Protein AF-Q1HVY4-F1 (afdb_monomer)

InterPro domains:
  IPR001757 P-type ATPase [TIGR01494] (2-197)
  IPR018303 P-type ATPase, phosphorylation site [PS00154] (2-8)
  IPR023214 HAD superfamily [G3DSA:3.40.50.1000] (1-197)
  IPR023299 P-type ATPase, cytoplasmic domain N [G3DSA:3.40.1110.10] (11-131)
  IPR023299 P-type ATPase, cytoplasmic domain N [SSF81660] (11-133)
  IPR036412 HAD-like superfamily [SSF56784] (1-197)
  IPR051014 Cation Transport ATPase Type IB [PTHR48085] (1-197)

Mean predicted aligned error: 5.37 Å

Foldseek 3Di:
DECQVFQFVVAKAFDDKFFPPPDDPLRLLQLLLQLLPPPPHNVSVNSVVVNVVVVHDNWHWAPWDADVPFFIWTATVNWIKTKTFPVNADPPQADPVRVVVCVVLLLQQWGKIFIDTRNHTGMIITIHTGGDPCSLVVQVVCVVVVHADEYEYLGDPSNQVVVCVVSVHHYDYNDDPVRVVVVQVVVCVVPNDDDDD

Secondary structure (DSSP, 8-state):
-BIIIIIB-S--EEEEEEE-TT--HHHHHHHHHHHHTT---HHHHHHHHHHHHT-------EEEEEETTTEEEEEETTEEEEEE-GGGS-TTSS-HHHHHHHHHHHHTT-EEEEEEETTEEEEEEEEEPPBPTTHHHHHHHHHHTT---EEE-SS-HHHHHHHHHHHT-EEE-S--HHHHHHHHHHHHTTS------

Organism: NCBI:txid353822

Radius of gyration: 18.71 Å; Cα contacts (8 Å, |Δi|>4): 357; chains: 1; bounding box: 50×32×52 Å

pLDDT: mean 92.23, std 4.9, range [73.06, 98.19]

Structure (mmCIF, N/CA/C/O backbone):
data_AF-Q1HVY4-F1
#
_entry.id   AF-Q1HVY4-F1
#
loop_
_atom_site.group_PDB
_atom_site.id
_atom_site.type_symbol
_atom_site.label_atom_id
_atom_site.label_alt_id
_atom_site.label_comp_id
_atom_site.label_asym_id
_atom_site.label_entity_id
_atom_site.label_seq_id
_atom_site.pdbx_PDB_ins_code
_atom_site.Cartn_x
_atom_site.Cartn_y
_atom_site.Cartn_z
_atom_site.occupancy
_atom_site.B_iso_or_equiv
_atom_site.auth_seq_id
_atom_site.auth_comp_id
_atom_site.auth_asym_id
_atom_site.auth_atom_id
_atom_site.pdbx_PDB_model_num
ATOM 1 N N . LEU A 1 1 ? 12.438 1.256 -14.514 1.00 91.94 1 LEU A N 1
ATOM 2 C CA . LEU A 1 1 ? 11.013 1.638 -14.392 1.00 91.94 1 LEU A CA 1
ATOM 3 C C . LEU A 1 1 ? 10.647 1.600 -12.920 1.00 91.94 1 LEU A C 1
ATOM 5 O O . LEU A 1 1 ? 10.963 0.598 -12.284 1.00 91.94 1 LEU A O 1
ATOM 9 N N . ASP A 1 2 ? 10.038 2.651 -12.374 1.00 90.44 2 ASP A N 1
ATOM 10 C CA . ASP A 1 2 ? 9.324 2.532 -11.101 1.00 90.44 2 ASP A CA 1
ATOM 11 C C . ASP A 1 2 ? 8.059 1.682 -11.295 1.00 90.44 2 ASP A C 1
ATOM 13 O O . ASP A 1 2 ? 7.589 1.483 -12.419 1.00 90.44 2 ASP A O 1
ATOM 17 N N . LYS A 1 3 ? 7.524 1.130 -10.209 1.00 87.62 3 LYS A N 1
ATOM 18 C CA . LYS A 1 3 ? 6.299 0.330 -10.254 1.00 87.62 3 LYS A CA 1
ATOM 19 C C . LYS A 1 3 ? 5.063 1.211 -10.098 1.00 87.62 3 LYS A C 1
ATOM 21 O O . LYS A 1 3 ? 4.212 1.240 -10.989 1.00 87.62 3 LYS A O 1
ATOM 26 N N . THR A 1 4 ? 4.949 1.882 -8.954 1.00 81.50 4 THR A N 1
ATOM 27 C CA . THR A 1 4 ? 3.752 2.639 -8.564 1.00 81.50 4 THR A CA 1
ATOM 28 C C . THR A 1 4 ? 3.547 3.824 -9.507 1.00 81.50 4 THR A C 1
ATOM 30 O O . THR A 1 4 ? 4.483 4.580 -9.739 1.00 81.50 4 THR A O 1
ATOM 33 N N . GLY A 1 5 ? 2.363 3.951 -10.109 1.00 82.94 5 GLY A N 1
ATOM 34 C CA . GLY A 1 5 ? 2.016 5.014 -11.066 1.00 82.94 5 GLY A CA 1
ATOM 35 C C . GLY A 1 5 ? 2.644 4.907 -12.466 1.00 82.94 5 GLY A C 1
ATOM 36 O O . GLY A 1 5 ? 2.091 5.461 -13.418 1.00 82.94 5 GLY A O 1
ATOM 37 N N . THR A 1 6 ? 3.753 4.172 -12.622 1.00 89.38 6 THR A N 1
ATOM 38 C CA . THR A 1 6 ? 4.411 3.935 -13.921 1.00 89.38 6 THR A CA 1
ATOM 39 C C . THR A 1 6 ? 3.925 2.640 -14.578 1.00 89.38 6 THR A C 1
ATOM 41 O O . THR A 1 6 ? 3.310 2.679 -15.639 1.00 89.38 6 THR A O 1
ATOM 44 N N . LEU A 1 7 ? 4.170 1.483 -13.951 1.00 89.06 7 LEU A N 1
ATOM 45 C CA . LEU A 1 7 ? 3.673 0.178 -14.426 1.00 89.06 7 LEU A CA 1
ATOM 46 C C . LEU A 1 7 ? 2.238 -0.103 -13.966 1.00 89.06 7 LEU A C 1
ATOM 48 O O . LEU A 1 7 ? 1.561 -0.991 -14.482 1.00 89.06 7 LEU A O 1
ATOM 52 N N . THR A 1 8 ? 1.792 0.651 -12.973 1.00 88.44 8 THR A N 1
ATOM 53 C CA . THR A 1 8 ? 0.471 0.563 -12.359 1.00 88.44 8 THR A CA 1
ATOM 54 C C . THR A 1 8 ? -0.324 1.834 -12.631 1.00 88.44 8 THR A C 1
ATOM 56 O O . THR A 1 8 ? 0.220 2.836 -13.109 1.00 88.44 8 THR A O 1
ATOM 59 N N . GLU A 1 9 ? -1.625 1.793 -12.375 1.00 88.31 9 GLU A N 1
ATOM 60 C CA . GLU A 1 9 ? -2.513 2.936 -12.585 1.00 88.31 9 GLU A CA 1
ATOM 61 C C . GLU A 1 9 ? -2.260 4.075 -11.587 1.00 88.31 9 GLU A C 1
ATOM 63 O O . GLU A 1 9 ? -2.676 5.208 -11.839 1.00 88.31 9 GLU A O 1
ATOM 68 N N . GLY A 1 10 ? -1.562 3.806 -10.475 1.00 86.00 10 GLY A N 1
ATOM 69 C CA . GLY A 1 10 ? -1.383 4.772 -9.391 1.00 86.00 10 GLY A CA 1
ATOM 70 C C . GLY A 1 10 ? -2.674 4.993 -8.602 1.00 86.00 10 GLY A C 1
ATOM 71 O O . GLY A 1 10 ? -2.818 6.016 -7.931 1.00 86.00 10 GLY A O 1
ATOM 72 N N . LYS A 1 11 ? -3.624 4.059 -8.714 1.00 88.69 11 LYS A N 1
ATOM 73 C CA . LYS A 1 11 ? -4.971 4.123 -8.144 1.00 88.69 11 LYS A CA 1
ATOM 74 C C . LYS A 1 11 ? -5.208 2.847 -7.342 1.00 88.69 11 LYS A C 1
ATOM 76 O O . LYS A 1 11 ? -5.894 1.945 -7.815 1.00 88.69 11 LYS A O 1
ATOM 81 N N . PRO A 1 12 ? -4.603 2.737 -6.149 1.00 92.00 12 PRO A N 1
ATOM 82 C CA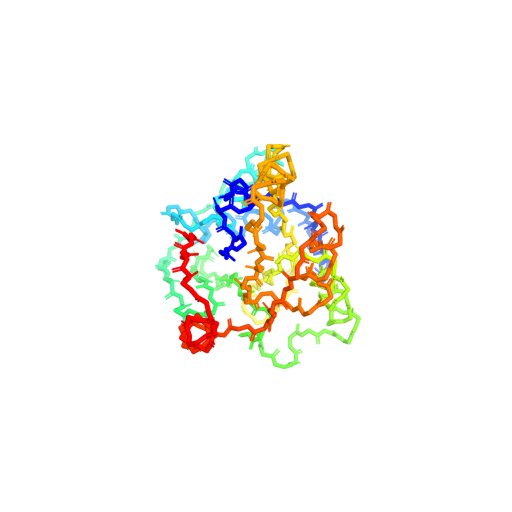 . PRO A 1 12 ? -4.828 1.583 -5.303 1.00 92.00 12 PRO A CA 1
ATOM 83 C C . PRO A 1 12 ? -6.307 1.479 -4.928 1.00 92.00 12 PRO A C 1
ATOM 85 O O . PRO A 1 12 ? -6.981 2.486 -4.712 1.00 92.00 12 PRO A O 1
ATOM 88 N N . GLU A 1 13 ? -6.788 0.251 -4.810 1.00 94.19 13 GLU A N 1
ATOM 89 C CA . GLU A 1 13 ? -8.136 -0.067 -4.353 1.00 94.19 13 GLU A CA 1
ATOM 90 C C . GLU A 1 13 ? -8.049 -0.941 -3.105 1.00 94.19 13 GLU A C 1
ATOM 92 O O . GLU A 1 13 ? -7.148 -1.774 -2.987 1.00 94.19 13 GLU A O 1
ATOM 97 N N . VAL A 1 14 ? -8.974 -0.755 -2.159 1.00 96.19 14 VAL A N 1
ATOM 98 C CA . VAL A 1 14 ? -9.092 -1.656 -1.006 1.00 96.19 14 VAL A CA 1
ATOM 99 C C . VAL A 1 14 ? -9.622 -2.998 -1.494 1.00 96.19 14 VAL A C 1
ATOM 101 O O . VAL A 1 14 ? -10.743 -3.073 -1.996 1.00 96.19 14 VAL A O 1
ATOM 104 N N . THR A 1 15 ? -8.827 -4.049 -1.320 1.00 95.31 15 THR A N 1
ATOM 105 C CA . THR A 1 15 ? -9.175 -5.410 -1.742 1.00 95.31 15 THR A CA 1
ATOM 106 C C . THR A 1 15 ? -9.670 -6.266 -0.585 1.00 95.31 15 THR A C 1
ATOM 108 O O . THR A 1 15 ? -10.489 -7.156 -0.797 1.00 95.31 15 THR A O 1
ATOM 111 N N . ASP A 1 16 ? -9.197 -6.006 0.636 1.00 96.56 16 ASP A N 1
ATOM 112 C CA . ASP A 1 16 ? -9.521 -6.820 1.806 1.00 96.56 16 ASP A CA 1
ATOM 113 C C . ASP A 1 16 ? -9.569 -5.961 3.067 1.00 96.56 16 ASP A C 1
ATOM 115 O O . ASP A 1 16 ? -8.803 -5.004 3.228 1.00 96.56 16 ASP A O 1
ATOM 119 N N . VAL A 1 17 ? -10.437 -6.360 3.993 1.00 96.88 17 VAL A N 1
ATOM 120 C CA . VAL A 1 17 ? -10.502 -5.817 5.348 1.00 96.88 17 VAL A CA 1
ATOM 121 C C . VAL A 1 17 ? -10.530 -6.993 6.320 1.00 96.88 17 VAL A C 1
ATOM 123 O O . VAL A 1 17 ? -11.402 -7.854 6.217 1.00 96.88 17 VAL A O 1
ATOM 126 N N . LEU A 1 18 ? -9.576 -7.045 7.253 1.00 97.31 18 LEU A N 1
ATOM 127 C CA . LEU A 1 18 ? -9.598 -8.011 8.355 1.00 97.31 18 LEU A CA 1
ATOM 128 C C . LEU A 1 18 ? -10.128 -7.314 9.600 1.00 97.31 18 LEU A C 1
ATOM 130 O O . LEU A 1 18 ? -9.589 -6.288 10.013 1.00 97.31 18 LEU A O 1
ATOM 134 N N . LEU A 1 19 ? -11.156 -7.897 10.203 1.00 97.00 19 LEU A N 1
ATOM 135 C CA . LEU A 1 19 ? -11.777 -7.393 11.420 1.00 97.00 19 LEU A CA 1
ATOM 136 C C . LEU A 1 19 ? -11.096 -8.011 12.637 1.00 97.00 19 LEU A C 1
ATOM 138 O O . LEU A 1 19 ? -10.910 -9.226 12.692 1.00 97.00 19 LEU A O 1
ATOM 142 N N . LEU A 1 20 ? -10.731 -7.180 13.608 1.00 95.94 20 LEU A N 1
ATOM 143 C CA . LEU A 1 20 ? -10.088 -7.610 14.845 1.00 95.94 20 LEU A CA 1
ATOM 144 C C . LEU A 1 20 ? -10.935 -7.178 16.041 1.00 95.94 20 LEU A C 1
ATOM 146 O O . LEU A 1 20 ? -11.692 -6.212 15.968 1.00 95.94 20 LEU A O 1
ATOM 150 N N . ASN A 1 21 ? -10.800 -7.897 17.156 1.00 91.62 21 ASN A N 1
ATOM 151 C CA . ASN A 1 21 ? -11.373 -7.506 18.448 1.00 91.62 21 ASN A CA 1
ATOM 152 C C . ASN A 1 21 ? -12.889 -7.204 18.422 1.00 91.62 21 ASN A C 1
ATOM 154 O O . ASN A 1 21 ? -13.380 -6.393 19.202 1.00 91.62 21 ASN A O 1
ATOM 158 N N . GLY A 1 22 ? -13.637 -7.872 17.534 1.00 91.31 22 GLY A N 1
ATOM 159 C CA . GLY A 1 22 ? -15.092 -7.733 17.417 1.00 91.31 22 GLY A CA 1
ATOM 160 C C . GLY A 1 22 ? -15.578 -6.490 16.665 1.00 91.31 22 GLY A C 1
ATOM 161 O O . GLY A 1 22 ? -16.787 -6.276 16.604 1.00 91.31 22 GLY A O 1
ATOM 162 N N . ALA A 1 23 ? -14.675 -5.695 16.081 1.00 94.31 23 ALA A N 1
ATOM 163 C CA . ALA A 1 23 ? -15.045 -4.538 15.274 1.00 94.31 23 ALA A CA 1
ATOM 164 C C . ALA A 1 23 ? -15.781 -4.954 13.991 1.00 94.31 23 ALA A C 1
ATOM 166 O O . ALA A 1 23 ? -15.535 -6.018 13.419 1.00 94.31 23 ALA A O 1
ATOM 167 N N . SER A 1 24 ? -16.675 -4.091 13.512 1.00 93.88 24 SER A N 1
ATOM 168 C CA . SER A 1 24 ? -17.347 -4.285 12.220 1.00 93.88 24 SER A CA 1
ATOM 16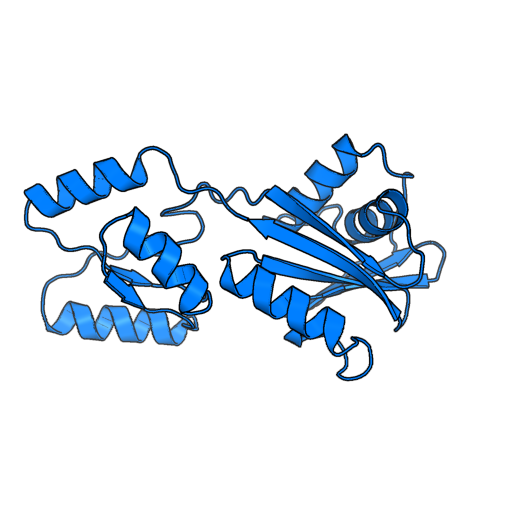9 C C . SER A 1 24 ? -16.569 -3.639 11.069 1.00 93.88 24 SER A C 1
ATOM 171 O O . SER A 1 24 ? -15.807 -2.696 11.277 1.00 93.88 24 SER A O 1
ATOM 173 N N . GLU A 1 25 ? -16.794 -4.085 9.828 1.00 93.75 25 GLU A N 1
ATOM 174 C CA . GLU A 1 25 ? -16.176 -3.447 8.650 1.00 93.75 25 GLU A CA 1
ATOM 175 C C . GLU A 1 25 ? -16.565 -1.967 8.543 1.00 93.75 25 GLU A C 1
ATOM 177 O O . GLU A 1 25 ? -15.714 -1.119 8.276 1.00 93.75 25 GLU A O 1
ATOM 182 N N . GLY A 1 26 ? -17.834 -1.645 8.817 1.00 92.88 26 GLY A N 1
ATOM 183 C CA . GLY A 1 26 ? -18.318 -0.267 8.827 1.00 92.88 26 GLY A CA 1
ATOM 184 C C . GLY A 1 26 ? -17.585 0.598 9.850 1.00 92.88 26 GLY A C 1
ATOM 185 O O . GLY A 1 26 ? -17.193 1.711 9.526 1.00 92.88 26 GLY A O 1
ATOM 186 N N . GLU A 1 27 ? -17.334 0.076 11.051 1.00 93.62 27 GLU A N 1
ATOM 187 C CA . GLU A 1 27 ? -16.585 0.778 12.098 1.00 93.62 27 GLU A CA 1
ATOM 188 C C . GLU A 1 27 ? -15.127 1.033 11.696 1.00 93.62 27 GLU A C 1
ATOM 190 O O . GLU A 1 27 ? -14.667 2.174 11.760 1.00 93.62 27 GLU A O 1
ATOM 195 N N . VAL A 1 28 ? -14.424 0.004 11.209 1.00 96.38 28 VAL A N 1
ATOM 196 C CA . VAL A 1 28 ? -13.029 0.121 10.752 1.00 96.38 28 VAL A CA 1
ATOM 197 C C . VAL A 1 28 ? -12.909 1.156 9.629 1.00 96.38 28 VAL A C 1
ATOM 199 O O . VAL A 1 28 ? -12.061 2.048 9.699 1.00 96.38 28 VAL A O 1
ATOM 202 N N . LEU A 1 29 ? -13.779 1.087 8.615 1.00 96.44 29 LEU A N 1
ATOM 203 C CA . LEU A 1 29 ? -13.763 2.017 7.483 1.00 96.44 29 LEU A CA 1
ATOM 204 C C . LEU A 1 29 ? -14.200 3.434 7.882 1.00 96.44 29 LEU A C 1
ATOM 206 O O . LEU A 1 29 ? -13.597 4.402 7.419 1.00 96.44 29 LEU A O 1
ATOM 210 N N . SER A 1 30 ? -15.204 3.586 8.751 1.00 95.44 30 SER A N 1
ATOM 211 C CA . SER A 1 30 ? -15.623 4.888 9.290 1.00 95.44 30 SER A CA 1
ATOM 212 C C . SER A 1 30 ? -14.481 5.581 10.028 1.00 95.44 30 SER A C 1
ATOM 214 O O . SER A 1 30 ? -14.193 6.745 9.763 1.00 95.44 30 SER A O 1
ATOM 216 N N . LEU A 1 31 ? -13.805 4.874 10.935 1.00 97.00 31 LEU A N 1
ATOM 217 C CA . LEU A 1 31 ? -12.723 5.452 11.729 1.00 97.00 31 LEU A CA 1
ATOM 218 C C . LEU A 1 31 ? -11.497 5.773 10.867 1.00 97.00 31 LEU A C 1
ATOM 220 O O . LEU A 1 31 ? -10.957 6.874 10.970 1.00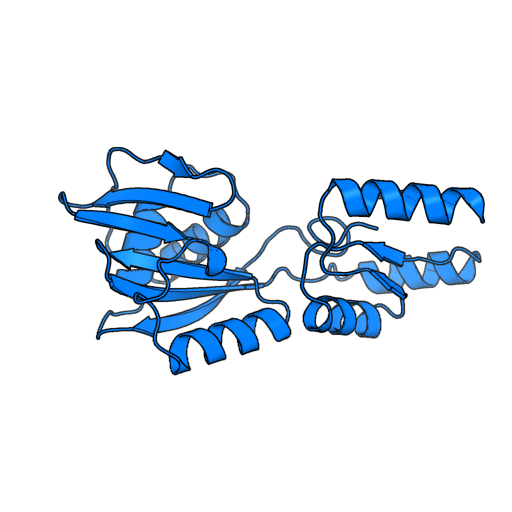 97.00 31 LEU A O 1
ATOM 224 N N . ALA A 1 32 ? -11.102 4.860 9.973 1.00 97.19 32 ALA A N 1
ATOM 225 C CA . ALA A 1 32 ? -9.989 5.090 9.055 1.00 97.19 32 ALA A CA 1
ATOM 226 C C . ALA A 1 32 ? -10.268 6.266 8.105 1.00 97.19 32 ALA A C 1
ATOM 228 O O . ALA A 1 32 ? -9.426 7.145 7.940 1.00 97.19 32 ALA A O 1
ATOM 229 N N . SER A 1 33 ? -11.470 6.331 7.523 1.00 96.44 33 SER A N 1
ATOM 230 C CA . SER A 1 33 ? -11.850 7.430 6.627 1.00 96.44 33 SER A CA 1
ATOM 231 C C . SER A 1 33 ? -11.897 8.786 7.334 1.00 96.44 33 SER A C 1
ATOM 233 O O . SER A 1 33 ? -11.472 9.778 6.747 1.00 96.44 33 SER A O 1
ATOM 235 N N . ALA A 1 34 ? -12.326 8.841 8.599 1.00 96.38 34 ALA A N 1
ATOM 236 C CA . ALA A 1 34 ? -12.362 10.085 9.366 1.00 96.38 34 ALA A CA 1
ATOM 237 C C . ALA A 1 34 ? -10.966 10.709 9.542 1.00 96.38 34 ALA A C 1
ATOM 239 O O . ALA A 1 34 ? -10.810 11.927 9.403 1.00 96.38 34 ALA A O 1
ATOM 240 N N . VAL A 1 35 ? -9.944 9.890 9.825 1.00 97.00 35 VAL A N 1
ATOM 241 C CA . VAL A 1 35 ? -8.559 10.374 9.976 1.00 97.00 35 VAL A CA 1
ATOM 242 C C . VAL A 1 35 ? -7.843 10.600 8.643 1.00 97.00 35 VAL A C 1
ATOM 244 O O . VAL A 1 35 ? -6.948 11.437 8.586 1.00 97.00 35 VAL A O 1
ATOM 247 N N . GLU A 1 36 ? -8.254 9.915 7.575 1.00 96.25 36 GLU A N 1
ATOM 248 C CA . GLU A 1 36 ? -7.685 10.065 6.226 1.00 96.25 36 GLU A CA 1
ATOM 249 C C . GLU A 1 36 ? -8.354 11.171 5.390 1.00 96.25 36 GLU A C 1
ATOM 251 O O . GLU A 1 36 ? -7.856 11.552 4.328 1.00 96.25 36 GLU A O 1
ATOM 256 N N . GLU A 1 37 ? -9.490 11.711 5.831 1.00 93.88 37 GLU A N 1
ATOM 257 C CA . GLU A 1 37 ? -10.218 12.730 5.078 1.00 93.88 37 GLU A CA 1
ATOM 258 C C . GLU A 1 37 ? -9.353 13.987 4.829 1.00 93.88 37 GLU A C 1
ATOM 260 O O . GLU A 1 37 ? -8.698 14.537 5.715 1.00 93.88 37 GLU A O 1
ATOM 265 N N . GLY A 1 38 ? -9.343 14.438 3.568 1.00 88.56 38 GLY A N 1
ATOM 266 C CA . GLY A 1 38 ? -8.502 15.538 3.081 1.00 88.56 38 GLY A CA 1
ATOM 267 C C . GLY A 1 38 ? -7.074 15.135 2.677 1.00 88.56 38 GLY A C 1
ATOM 268 O O . GLY A 1 38 ? -6.361 15.943 2.078 1.00 88.56 38 GLY A O 1
ATOM 269 N N . SER A 1 3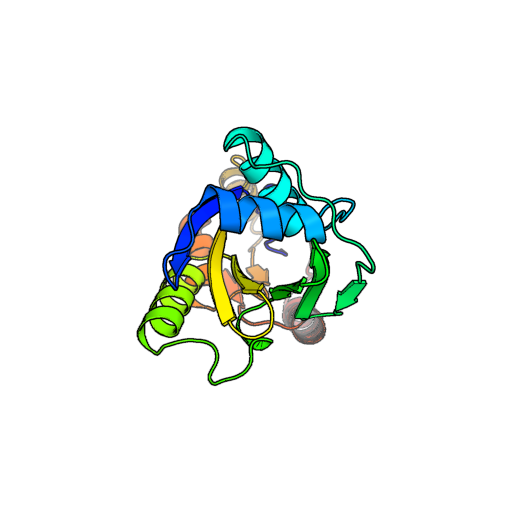9 ? -6.650 13.896 2.946 1.00 90.00 39 SER A N 1
ATOM 270 C CA . SER A 1 39 ? -5.355 13.371 2.501 1.00 90.00 39 SER A CA 1
ATOM 271 C C . SER A 1 39 ? -5.323 13.196 0.985 1.00 90.00 39 SER A C 1
ATOM 273 O O . SER A 1 39 ? -6.244 12.642 0.399 1.00 90.00 39 SER A O 1
ATOM 275 N N . HIS A 1 40 ? -4.242 13.623 0.332 1.00 88.12 40 HIS A N 1
ATOM 276 C CA . HIS A 1 40 ? -4.034 13.413 -1.110 1.00 88.12 40 HIS A CA 1
ATOM 277 C C . HIS A 1 40 ? -3.224 12.141 -1.403 1.00 88.12 40 HIS A C 1
ATOM 279 O O . HIS A 1 40 ? -2.882 11.866 -2.552 1.00 88.12 40 HIS A O 1
ATOM 285 N N . HIS A 1 41 ? -2.888 11.367 -0.367 1.00 88.06 41 HIS A N 1
ATOM 286 C CA . HIS A 1 41 ? -2.122 10.143 -0.532 1.00 88.06 41 HIS A CA 1
ATOM 287 C C . HIS A 1 41 ? -2.965 9.077 -1.260 1.00 88.06 41 HIS A C 1
ATOM 289 O O . HIS A 1 41 ? -4.109 8.852 -0.860 1.00 88.06 41 HIS A O 1
ATOM 295 N N . PRO A 1 42 ? -2.435 8.364 -2.274 1.00 89.75 42 PRO A N 1
ATOM 296 C CA . PRO A 1 42 ? -3.213 7.377 -3.030 1.00 89.75 42 PRO A CA 1
ATOM 297 C C . PRO A 1 42 ? -3.880 6.302 -2.158 1.00 89.75 42 PRO A C 1
ATOM 299 O O . PRO A 1 42 ? -5.049 5.992 -2.356 1.00 89.75 42 PRO A O 1
ATOM 302 N N . LEU A 1 43 ? -3.179 5.782 -1.141 1.00 91.81 43 LEU A N 1
ATOM 303 C CA . LEU A 1 43 ? -3.757 4.805 -0.199 1.00 91.81 43 LEU A CA 1
ATOM 304 C C . LEU A 1 43 ? -4.917 5.393 0.622 1.00 91.81 43 LEU A C 1
ATOM 306 O O . LEU A 1 43 ? -5.927 4.731 0.830 1.00 91.81 43 LEU A O 1
ATOM 310 N N . ALA A 1 44 ? -4.806 6.655 1.038 1.00 93.56 44 ALA A N 1
ATOM 311 C CA . ALA A 1 44 ? -5.874 7.336 1.760 1.00 93.56 44 ALA A CA 1
ATOM 312 C C . ALA A 1 44 ? -7.113 7.494 0.872 1.00 93.56 44 ALA A C 1
ATOM 314 O O . ALA A 1 44 ? -8.233 7.207 1.289 1.00 93.56 44 ALA A O 1
ATOM 315 N N . GLN A 1 45 ? -6.905 7.874 -0.391 1.00 95.00 45 GLN A N 1
ATOM 316 C CA . GLN A 1 45 ? -7.973 7.967 -1.385 1.00 95.00 45 GLN A CA 1
ATOM 317 C C . GLN A 1 45 ? -8.660 6.616 -1.622 1.00 95.00 45 GLN A C 1
ATOM 319 O O . GLN A 1 45 ? -9.886 6.579 -1.724 1.00 95.00 45 GLN A O 1
ATOM 324 N N . ALA A 1 46 ? -7.910 5.509 -1.625 1.00 95.00 46 ALA A N 1
ATOM 325 C CA . ALA A 1 46 ? -8.469 4.159 -1.707 1.00 95.00 46 ALA A CA 1
ATOM 326 C C . ALA A 1 46 ? -9.401 3.845 -0.524 1.00 95.00 46 ALA A C 1
ATOM 328 O O . ALA A 1 46 ? -10.521 3.367 -0.721 1.00 95.00 46 ALA A O 1
ATOM 329 N N . ILE A 1 47 ? -8.968 4.164 0.702 1.00 96.06 47 ILE A N 1
ATOM 330 C CA . ILE A 1 47 ? -9.764 3.981 1.925 1.00 96.06 47 ILE A CA 1
ATOM 331 C C . ILE A 1 47 ? -11.027 4.844 1.876 1.00 96.06 47 ILE A C 1
ATOM 333 O O . ILE A 1 47 ? -12.123 4.339 2.116 1.00 96.06 47 ILE A O 1
ATOM 337 N N . LEU A 1 48 ? -10.904 6.125 1.512 1.00 95.00 48 LEU A N 1
ATOM 338 C CA . LEU A 1 48 ? -12.037 7.046 1.382 1.00 95.00 48 LEU A CA 1
ATOM 339 C C . LEU A 1 48 ? -13.044 6.573 0.322 1.00 95.00 48 LEU A C 1
ATOM 341 O O . LEU A 1 48 ? -14.254 6.668 0.532 1.00 95.00 48 LEU A O 1
ATOM 345 N N . ALA A 1 49 ? -12.564 6.051 -0.809 1.00 94.12 49 ALA A N 1
ATOM 346 C CA . ALA A 1 49 ? -13.411 5.501 -1.861 1.00 94.12 49 ALA A CA 1
ATOM 347 C C . ALA A 1 49 ? -14.158 4.247 -1.386 1.00 94.12 49 ALA A C 1
ATOM 349 O O . ALA A 1 49 ? -15.379 4.169 -1.544 1.00 94.12 49 ALA A O 1
ATOM 350 N N . ARG A 1 50 ? -13.456 3.305 -0.739 1.00 94.44 50 ARG A N 1
ATOM 351 C CA . ARG A 1 50 ? -14.068 2.098 -0.167 1.00 94.44 50 ARG A CA 1
ATOM 352 C C . ARG A 1 50 ? -15.110 2.450 0.885 1.00 94.44 50 ARG A C 1
ATOM 354 O O . ARG A 1 50 ? -16.226 1.936 0.824 1.00 94.44 50 ARG A O 1
ATOM 361 N N . ALA A 1 51 ? -14.775 3.365 1.793 1.00 93.00 51 ALA A N 1
ATOM 362 C CA . ALA A 1 51 ? -15.678 3.832 2.830 1.00 93.00 51 ALA A CA 1
ATOM 363 C C . ALA A 1 51 ? -16.984 4.346 2.211 1.00 93.00 51 ALA A C 1
ATOM 365 O O . ALA A 1 51 ? -18.033 3.832 2.571 1.00 93.00 51 ALA A O 1
ATOM 366 N N . LYS A 1 52 ? -16.941 5.235 1.204 1.00 88.56 52 LYS A N 1
ATOM 367 C CA . LYS A 1 52 ? -18.148 5.754 0.521 1.00 88.56 52 LYS A CA 1
ATOM 368 C C . LYS A 1 52 ? -19.091 4.656 0.017 1.00 88.56 52 LYS A C 1
ATOM 370 O O . LYS A 1 52 ? -20.303 4.812 0.122 1.00 88.56 52 LYS A O 1
ATOM 375 N N . THR A 1 53 ? -18.555 3.559 -0.518 1.00 85.81 53 THR A N 1
ATOM 376 C CA . THR A 1 53 ? -19.372 2.442 -1.031 1.00 85.81 53 THR A CA 1
ATOM 377 C C . THR A 1 53 ? -19.955 1.547 0.061 1.00 85.81 53 THR A C 1
ATOM 379 O O . THR A 1 53 ? -20.972 0.900 -0.169 1.00 85.81 53 THR A O 1
ATOM 382 N N . SER A 1 54 ? -19.357 1.544 1.253 1.00 78.56 54 SER A N 1
ATOM 383 C CA . SER A 1 54 ? -19.804 0.748 2.404 1.00 78.56 54 SER A CA 1
ATOM 384 C C . SER A 1 54 ? -20.817 1.479 3.297 1.00 78.56 54 SER A C 1
ATOM 386 O O . SER A 1 54 ? -21.182 0.962 4.348 1.00 78.56 54 SER A O 1
ATOM 388 N N . ASN A 1 55 ? -21.269 2.670 2.882 1.00 74.19 55 ASN A N 1
ATOM 389 C CA . ASN A 1 55 ? -22.219 3.536 3.590 1.00 74.19 55 ASN A CA 1
ATOM 390 C C . ASN A 1 55 ? -21.879 3.699 5.090 1.00 74.19 55 ASN A C 1
ATOM 392 O O . ASN A 1 55 ? -22.660 3.312 5.964 1.00 74.19 55 ASN A O 1
ATOM 396 N N . PRO A 1 56 ? -20.681 4.227 5.384 1.00 73.06 56 PRO A N 1
ATOM 397 C CA . PRO A 1 56 ? -20.101 4.234 6.710 1.00 73.06 56 PRO A CA 1
ATOM 398 C C . PRO A 1 56 ? -20.808 5.296 7.559 1.00 73.06 56 PRO A C 1
ATOM 400 O O . PRO A 1 56 ? -21.354 6.274 7.039 1.00 73.06 56 PRO A O 1
ATOM 403 N N . LEU A 1 57 ? -20.771 5.143 8.881 1.00 79.94 57 LEU A N 1
ATOM 404 C CA . LEU A 1 57 ? -21.203 6.216 9.772 1.00 79.94 57 LEU A CA 1
ATOM 405 C C . LEU A 1 57 ? -20.339 7.460 9.501 1.00 79.94 57 LEU A C 1
ATOM 407 O O . LEU A 1 57 ? -19.109 7.329 9.481 1.00 79.94 57 LEU A O 1
ATOM 411 N N . PRO A 1 58 ? -20.944 8.644 9.288 1.00 80.94 58 PRO A N 1
ATOM 412 C CA . PRO A 1 58 ? -20.196 9.869 9.058 1.00 80.94 58 PRO A CA 1
ATOM 413 C C . PRO A 1 58 ? -19.525 10.285 10.367 1.00 80.94 58 PRO A C 1
ATOM 415 O O . PRO A 1 58 ? -20.177 10.759 11.297 1.00 80.94 58 PRO A O 1
ATOM 418 N N . LEU A 1 59 ? -18.214 10.070 10.442 1.00 91.88 59 LEU A N 1
ATOM 419 C CA . LEU A 1 59 ? -17.376 10.466 11.567 1.00 91.88 59 LEU A CA 1
ATOM 420 C C . LEU A 1 59 ? -16.425 11.573 11.118 1.00 91.88 59 LEU A C 1
ATOM 422 O O . LEU A 1 59 ? -15.934 11.567 9.992 1.00 91.88 59 LEU A O 1
ATOM 426 N N . THR A 1 60 ? -16.139 12.506 12.020 1.00 93.69 60 THR A N 1
ATOM 427 C CA . THR A 1 60 ? -15.161 13.573 11.794 1.00 93.69 60 THR A CA 1
ATOM 428 C C . THR A 1 60 ? -14.056 13.445 12.827 1.00 93.69 60 THR A C 1
ATOM 430 O O . THR A 1 60 ? -14.336 13.318 14.022 1.00 93.69 60 THR A O 1
ATOM 433 N N . ALA A 1 61 ? -12.805 13.488 12.370 1.00 96.56 61 ALA A N 1
ATOM 434 C CA . ALA A 1 61 ? -11.652 13.521 13.255 1.00 96.56 61 ALA A CA 1
ATOM 435 C C . ALA A 1 61 ? -11.160 14.959 13.478 1.00 96.56 61 ALA A C 1
ATOM 437 O O . ALA A 1 61 ? -11.087 15.762 12.547 1.00 96.56 61 ALA A O 1
ATOM 438 N N . GLN A 1 62 ? -10.792 15.265 14.718 1.00 97.19 62 GLN A N 1
ATOM 439 C CA . GLN A 1 62 ? -10.095 16.486 15.124 1.00 97.19 62 GLN A CA 1
ATOM 440 C C . GLN A 1 62 ? -8.589 16.220 15.220 1.00 97.19 62 GLN A C 1
ATOM 442 O O . GLN A 1 62 ? -8.165 15.063 15.225 1.00 97.19 62 GLN A O 1
ATOM 447 N N . ASP A 1 63 ? -7.784 17.282 15.275 1.00 95.94 63 ASP A N 1
ATOM 448 C CA . ASP A 1 63 ? -6.327 17.220 15.481 1.00 95.94 63 ASP A CA 1
ATOM 449 C C . ASP A 1 63 ? -5.595 16.229 14.564 1.00 95.94 63 ASP A C 1
ATOM 451 O O . ASP A 1 63 ? -4.622 15.575 14.949 1.00 95.94 63 ASP A O 1
ATOM 455 N N . ARG A 1 64 ? -6.078 16.110 13.322 1.00 95.94 64 ARG A N 1
ATOM 456 C CA . ARG A 1 64 ? -5.486 15.211 12.335 1.00 95.94 64 ARG A CA 1
ATOM 457 C C . ARG A 1 64 ? -4.060 15.629 12.020 1.00 95.94 64 ARG A C 1
ATOM 459 O O . ARG A 1 64 ? -3.807 16.788 11.685 1.00 95.94 64 ARG A O 1
ATOM 466 N N . ARG A 1 65 ? -3.141 14.668 12.043 1.00 94.56 65 ARG A N 1
ATOM 467 C CA . ARG A 1 65 ? -1.749 14.885 11.641 1.00 94.56 65 ARG A CA 1
ATOM 468 C C . ARG A 1 65 ? -1.173 13.693 10.894 1.00 94.56 65 ARG A C 1
ATOM 470 O O . ARG A 1 65 ? -1.446 12.538 11.215 1.00 94.56 65 ARG A O 1
ATOM 477 N N . ALA A 1 66 ? -0.325 13.999 9.919 1.00 92.88 66 ALA A N 1
ATOM 478 C CA . ALA A 1 66 ? 0.483 13.005 9.235 1.00 92.88 66 ALA A CA 1
ATOM 479 C C . ALA A 1 66 ? 1.713 12.649 10.078 1.00 92.88 66 ALA A C 1
ATOM 481 O O . ALA A 1 66 ? 2.421 13.522 10.581 1.00 92.88 66 ALA A O 1
ATOM 482 N N . LEU A 1 67 ? 1.988 11.355 10.190 1.00 91.06 67 LEU A N 1
ATOM 483 C CA . LEU A 1 67 ? 3.182 10.793 10.801 1.00 91.06 67 LEU A CA 1
ATOM 484 C C . LEU A 1 67 ? 4.114 10.362 9.667 1.00 91.06 67 LEU A C 1
ATOM 486 O O . LEU A 1 67 ? 3.916 9.313 9.049 1.00 91.06 67 LEU A O 1
ATOM 490 N N . ALA A 1 68 ? 5.108 11.197 9.358 1.00 81.75 68 ALA A N 1
ATOM 491 C CA . ALA A 1 68 ? 5.997 10.990 8.218 1.00 81.75 68 ALA A CA 1
ATOM 492 C C . ALA A 1 68 ? 6.608 9.576 8.224 1.00 81.75 68 ALA A C 1
ATOM 494 O O . ALA A 1 68 ? 7.293 9.183 9.165 1.00 81.75 68 ALA A O 1
ATOM 495 N N . GLY A 1 69 ? 6.334 8.807 7.166 1.00 78.12 69 GLY A N 1
ATOM 496 C CA . GLY A 1 69 ? 6.829 7.437 6.999 1.00 78.12 69 GLY A CA 1
ATOM 497 C C . GLY A 1 69 ? 6.124 6.356 7.831 1.00 78.12 69 GLY A C 1
ATOM 498 O O . GLY A 1 69 ? 6.508 5.190 7.714 1.00 78.12 69 GLY A O 1
ATOM 499 N N . SER A 1 70 ? 5.105 6.722 8.618 1.00 88.00 70 SER A N 1
ATOM 500 C CA . SER A 1 70 ? 4.425 5.829 9.566 1.00 88.00 70 SER A CA 1
ATOM 501 C C . SER A 1 70 ? 2.912 5.750 9.388 1.00 88.00 70 SER A C 1
ATOM 503 O O . SER A 1 70 ? 2.362 4.680 9.628 1.00 88.00 70 SER A O 1
ATOM 505 N N . GLY A 1 71 ? 2.238 6.827 8.973 1.00 93.19 71 GLY A N 1
ATOM 506 C CA . GLY A 1 71 ? 0.783 6.827 8.794 1.00 93.19 71 GLY A CA 1
ATOM 507 C C . GLY A 1 71 ? 0.122 8.161 9.129 1.00 93.19 71 GLY A C 1
ATOM 508 O O . GLY A 1 71 ? 0.737 9.215 8.971 1.00 93.19 71 GLY A O 1
ATOM 509 N N . VAL A 1 72 ? -1.117 8.117 9.615 1.00 96.81 72 VAL A N 1
ATOM 510 C CA . VAL A 1 72 ? -1.885 9.282 10.083 1.00 96.81 72 VAL A CA 1
ATOM 511 C C . VAL A 1 72 ? -2.556 8.991 11.422 1.00 96.81 72 VAL A C 1
ATOM 513 O O . VAL A 1 72 ? -2.786 7.837 11.787 1.00 96.81 72 VAL A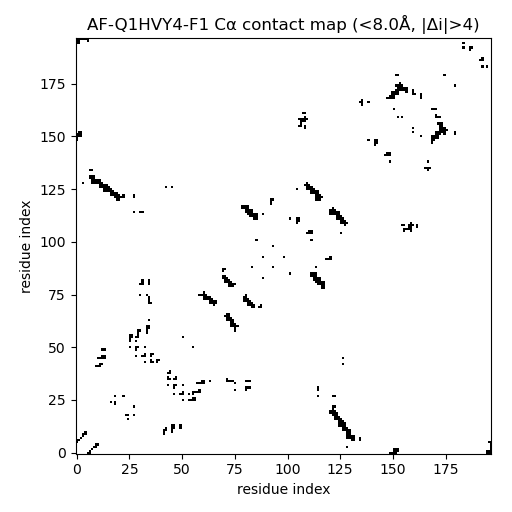 O 1
ATOM 516 N N . GLU A 1 73 ? -2.887 10.043 12.163 1.00 97.25 73 GLU A N 1
ATOM 517 C CA . GLU A 1 73 ? -3.695 9.939 13.376 1.00 97.25 73 GLU A CA 1
ATOM 518 C C . GLU A 1 73 ? -4.604 11.152 13.571 1.00 97.25 73 GLU A C 1
ATOM 520 O O . GLU A 1 73 ? -4.374 12.207 12.981 1.00 97.25 73 GLU A O 1
ATOM 525 N N . GLY A 1 74 ? -5.620 11.000 14.419 1.00 97.69 74 GLY A N 1
ATOM 526 C CA . GLY A 1 74 ? -6.528 12.065 14.837 1.00 97.69 74 GLY A CA 1
ATOM 527 C C . GLY A 1 74 ? -7.433 11.621 15.987 1.00 97.69 74 GLY A C 1
ATOM 528 O O . GLY A 1 74 ? -7.309 10.507 16.496 1.00 97.69 74 GLY A O 1
ATOM 529 N N . LEU A 1 75 ? -8.348 12.495 16.399 1.00 98.12 75 LEU A N 1
ATOM 530 C CA . LEU A 1 75 ? -9.287 12.250 17.493 1.00 98.12 75 LEU A CA 1
ATOM 531 C C . LEU A 1 75 ? -10.720 12.136 16.973 1.00 98.12 75 LEU A C 1
ATOM 533 O O . LEU A 1 75 ? -11.257 13.104 16.444 1.00 98.12 75 LEU A O 1
ATOM 537 N N . VAL A 1 76 ? -11.374 10.995 17.184 1.00 96.88 76 VAL A N 1
ATOM 538 C CA . VAL A 1 76 ? -12.799 10.800 16.872 1.00 96.88 76 VAL A CA 1
ATOM 539 C C . VAL A 1 76 ? -13.552 10.630 18.182 1.00 96.88 76 VAL A C 1
ATOM 541 O O . VAL A 1 76 ? -13.276 9.710 18.950 1.00 96.88 76 VAL A O 1
ATOM 544 N N . SER A 1 77 ? -14.478 11.545 18.477 1.00 93.62 77 SER A N 1
ATOM 545 C CA . SER A 1 77 ? -15.213 11.569 19.755 1.00 93.62 77 SER A CA 1
ATOM 546 C C . SER A 1 77 ? -14.291 11.511 20.987 1.00 93.62 77 SER A C 1
ATOM 548 O O . SER A 1 77 ? -14.576 10.815 21.958 1.00 93.62 77 SER A O 1
ATOM 550 N N . GLY A 1 78 ? -13.150 12.209 20.925 1.00 95.06 78 GLY A N 1
ATOM 551 C CA . GLY A 1 78 ? -12.139 12.247 21.989 1.00 95.06 78 GLY A CA 1
ATOM 552 C C . GLY A 1 78 ? -11.220 11.021 22.069 1.00 95.06 78 GLY A C 1
ATOM 553 O O . GLY A 1 78 ? -10.290 11.028 22.869 1.00 95.06 78 GLY A O 1
ATOM 554 N N . ARG A 1 79 ? -11.433 9.988 21.244 1.00 97.00 79 ARG A N 1
ATOM 555 C CA . ARG A 1 79 ? -10.577 8.794 21.197 1.00 97.00 79 ARG A CA 1
ATOM 556 C C . ARG A 1 79 ? -9.530 8.923 20.109 1.00 97.00 79 ARG A C 1
ATOM 558 O O . ARG A 1 79 ? -9.843 9.341 18.994 1.00 97.00 79 ARG A O 1
ATOM 565 N N . LYS A 1 80 ? -8.301 8.518 20.419 1.00 97.81 80 LYS A N 1
ATOM 566 C CA . LYS A 1 80 ? -7.212 8.495 19.444 1.00 97.81 80 LYS A CA 1
ATOM 567 C C . LYS A 1 80 ? -7.457 7.403 18.413 1.00 97.81 80 LYS A C 1
ATOM 569 O O . LYS A 1 80 ? -7.611 6.247 18.782 1.00 97.81 80 LYS A O 1
ATOM 574 N N . ILE A 1 81 ? -7.460 7.766 17.140 1.00 98.12 81 ILE A N 1
ATOM 575 C CA . ILE A 1 81 ? -7.536 6.845 16.010 1.00 98.12 81 ILE A CA 1
ATOM 576 C C . ILE A 1 81 ? -6.257 6.984 15.198 1.00 98.12 81 ILE A C 1
ATOM 578 O O . ILE A 1 81 ? -5.794 8.101 14.954 1.00 98.12 81 ILE A O 1
ATOM 582 N N . GLN A 1 82 ? -5.683 5.860 14.781 1.00 97.94 82 GLN A N 1
ATOM 583 C CA . GLN A 1 82 ? -4.473 5.834 13.964 1.00 97.94 82 GLN A CA 1
ATOM 584 C C . GLN A 1 82 ? -4.647 4.882 12.784 1.00 97.94 82 GLN A C 1
ATOM 586 O O . GLN A 1 82 ? -5.233 3.813 12.928 1.00 97.94 82 GLN A O 1
ATOM 591 N N . VAL A 1 83 ? -4.102 5.257 11.631 1.00 98.00 83 VAL A N 1
ATOM 592 C CA . VAL A 1 83 ? -3.948 4.382 10.464 1.00 98.00 83 VAL A CA 1
ATOM 593 C C . VAL A 1 83 ? -2.459 4.319 10.170 1.00 98.00 83 VAL A C 1
ATOM 595 O O . VAL A 1 83 ? -1.874 5.306 9.725 1.00 98.00 83 VAL A O 1
ATOM 598 N N . LEU A 1 84 ? -1.828 3.190 10.494 1.00 96.81 84 LEU A N 1
ATOM 599 C CA . LEU A 1 84 ? -0.372 3.043 10.502 1.00 96.81 84 LEU A CA 1
ATOM 600 C C . LEU A 1 84 ? 0.107 1.943 9.557 1.00 96.81 84 LEU A C 1
ATOM 602 O O . LEU A 1 84 ? -0.566 0.935 9.355 1.00 96.81 84 LEU A O 1
ATOM 606 N N . ALA A 1 85 ? 1.320 2.093 9.031 1.00 94.00 85 ALA A N 1
ATOM 607 C CA . ALA A 1 85 ? 2.045 0.980 8.430 1.00 94.00 85 ALA A CA 1
ATOM 608 C C . ALA A 1 85 ? 2.362 -0.082 9.508 1.00 94.00 85 ALA A C 1
ATOM 610 O O . ALA A 1 85 ? 2.697 0.302 10.631 1.00 94.00 85 ALA A O 1
ATOM 611 N N . PRO A 1 86 ? 2.350 -1.393 9.191 1.00 93.31 86 PRO A N 1
ATOM 612 C CA . PRO A 1 86 ? 2.597 -2.463 10.163 1.00 93.31 86 PRO A CA 1
ATOM 613 C C . PRO A 1 86 ? 3.868 -2.277 11.000 1.00 93.31 86 PRO A C 1
ATOM 615 O O . PRO A 1 86 ? 3.842 -2.435 12.214 1.00 93.31 86 PRO A O 1
ATOM 618 N N . LYS A 1 87 ? 4.965 -1.842 10.368 1.00 90.88 87 LYS A N 1
ATOM 619 C CA . LYS A 1 87 ? 6.257 -1.565 11.025 1.00 90.88 87 LYS A CA 1
ATOM 620 C C . LYS A 1 87 ? 6.227 -0.439 12.071 1.00 90.88 87 LYS A C 1
ATOM 622 O O . LYS A 1 87 ? 7.182 -0.290 12.822 1.00 90.88 87 LYS A O 1
ATOM 627 N N . SER A 1 88 ? 5.191 0.397 12.049 1.00 93.69 88 SER A N 1
ATOM 628 C CA . SER A 1 88 ? 5.024 1.553 12.935 1.00 93.69 88 SER A CA 1
ATOM 629 C C . SER A 1 88 ? 4.040 1.272 14.073 1.00 93.69 88 SER A C 1
ATOM 631 O O . SER A 1 88 ? 3.770 2.161 14.879 1.00 93.69 88 SER A O 1
ATOM 633 N N . VAL A 1 89 ? 3.494 0.056 14.132 1.00 94.31 89 VAL A N 1
ATOM 634 C CA . VAL A 1 89 ? 2.640 -0.420 15.219 1.00 94.31 89 VAL A CA 1
ATOM 635 C C . VAL A 1 89 ? 3.516 -0.975 16.343 1.00 94.31 89 VAL A C 1
ATOM 637 O O . VAL A 1 89 ? 4.556 -1.575 16.082 1.00 94.31 89 VAL A O 1
ATOM 640 N N . ALA A 1 90 ? 3.113 -0.768 17.598 1.00 89.69 90 ALA A N 1
ATOM 641 C CA . ALA A 1 90 ? 3.831 -1.315 18.745 1.00 89.69 90 ALA A CA 1
ATOM 642 C C . ALA A 1 90 ? 3.852 -2.855 18.702 1.00 89.69 90 ALA A C 1
ATOM 644 O O . ALA A 1 90 ? 2.848 -3.482 18.362 1.00 89.69 90 ALA A O 1
ATOM 645 N N . GLU A 1 91 ? 4.979 -3.465 19.087 1.00 79.50 91 GLU A N 1
ATOM 646 C CA . GLU A 1 91 ? 5.238 -4.910 18.926 1.00 79.50 91 GLU A CA 1
ATOM 647 C C . GLU A 1 91 ? 4.163 -5.814 19.557 1.00 79.50 91 GLU A C 1
ATOM 649 O O . GLU A 1 91 ? 3.903 -6.901 19.052 1.00 79.50 91 GLU A O 1
ATOM 654 N N . ASN A 1 92 ? 3.489 -5.349 20.614 1.00 83.06 92 ASN A N 1
ATOM 655 C CA . ASN A 1 92 ? 2.479 -6.120 21.346 1.00 83.06 92 ASN A CA 1
ATOM 656 C C . ASN A 1 92 ? 1.029 -5.838 20.914 1.00 83.06 92 ASN A C 1
ATOM 658 O O . ASN A 1 92 ? 0.111 -6.465 21.436 1.00 83.06 92 ASN A O 1
ATOM 662 N N . SER A 1 93 ? 0.797 -4.907 19.983 1.00 87.81 93 SER A N 1
ATOM 663 C CA . SER A 1 93 ? -0.561 -4.561 19.531 1.00 87.81 93 SER A CA 1
ATOM 664 C C . SER A 1 93 ? -1.110 -5.533 18.479 1.00 87.81 93 SER A C 1
ATOM 666 O O . SER A 1 93 ? -2.292 -5.457 18.142 1.00 87.81 93 SER A O 1
ATOM 668 N N . LEU A 1 94 ? -0.277 -6.433 17.941 1.00 93.06 94 LEU A N 1
ATOM 669 C CA . LEU A 1 94 ? -0.646 -7.398 16.903 1.00 93.06 94 LEU A CA 1
ATOM 670 C C . LEU A 1 94 ? -0.349 -8.826 17.362 1.00 93.06 94 LEU A C 1
ATOM 672 O O . LEU A 1 94 ? 0.741 -9.128 17.841 1.00 93.06 94 LEU A O 1
ATOM 676 N N . THR A 1 95 ? -1.314 -9.725 17.173 1.00 93.75 95 THR A N 1
ATOM 677 C CA . THR A 1 95 ? -1.115 -11.153 17.453 1.00 93.75 95 THR A CA 1
ATOM 678 C C . THR A 1 95 ? -0.230 -11.803 16.385 1.00 93.75 95 THR A C 1
ATOM 680 O O . THR A 1 95 ? -0.097 -11.291 15.270 1.00 93.75 95 THR A O 1
ATOM 683 N N . THR A 1 96 ? 0.329 -12.978 16.685 1.00 94.06 96 THR A N 1
ATOM 684 C CA . THR A 1 96 ? 1.098 -13.769 15.708 1.00 94.06 96 THR A CA 1
ATOM 685 C C . THR A 1 96 ? 0.284 -14.092 14.451 1.00 94.06 96 THR A C 1
ATOM 687 O O . THR A 1 96 ? 0.816 -14.028 13.345 1.00 94.06 96 THR A O 1
ATOM 690 N N . GLU A 1 97 ? -1.010 -14.378 14.599 1.00 94.56 97 GLU A N 1
ATOM 691 C CA . GLU A 1 97 ? -1.921 -14.647 13.479 1.00 94.56 97 GLU A CA 1
ATOM 692 C C . GLU A 1 97 ? -2.119 -13.399 12.610 1.00 94.56 97 GLU A C 1
ATOM 694 O O . GLU A 1 97 ? -2.048 -13.465 11.383 1.00 94.56 97 GLU A O 1
ATOM 699 N N . THR A 1 98 ? -2.282 -12.232 13.240 1.00 95.38 98 THR A N 1
ATOM 700 C CA . THR A 1 98 ? -2.401 -10.951 12.533 1.00 95.38 98 THR A CA 1
ATOM 701 C C . THR A 1 98 ? -1.126 -10.624 11.750 1.00 95.38 98 THR A C 1
ATOM 703 O O . THR A 1 98 ? -1.202 -10.221 10.591 1.00 95.38 98 THR A O 1
ATOM 706 N N . LEU A 1 99 ? 0.052 -10.842 12.343 1.00 95.25 99 LEU A N 1
ATOM 707 C CA . LEU A 1 99 ? 1.344 -10.644 11.674 1.00 95.25 99 LEU A CA 1
ATOM 708 C C . LEU A 1 99 ? 1.543 -11.603 10.490 1.00 95.25 99 LEU A C 1
ATOM 710 O O . LEU A 1 99 ? 2.062 -11.194 9.445 1.00 95.25 99 LEU A O 1
ATOM 714 N N . ALA A 1 100 ? 1.104 -12.858 10.623 1.00 95.31 100 ALA A N 1
ATOM 715 C CA . ALA A 1 100 ? 1.120 -13.820 9.525 1.00 95.31 100 ALA A CA 1
ATOM 716 C C . ALA A 1 100 ? 0.222 -13.353 8.369 1.00 95.31 100 ALA A C 1
ATOM 718 O O . ALA A 1 100 ? 0.671 -13.311 7.225 1.00 95.31 100 ALA A O 1
ATOM 719 N N . GLN A 1 101 ? -0.995 -12.883 8.665 1.00 96.75 101 GLN A N 1
ATOM 720 C CA . GLN A 1 101 ? -1.913 -12.379 7.642 1.00 96.75 101 GLN A CA 1
ATOM 721 C C . GLN A 1 101 ? -1.374 -11.139 6.912 1.00 96.75 101 GLN A C 1
ATOM 723 O O . GLN A 1 101 ? -1.513 -11.037 5.690 1.00 96.75 101 GLN A O 1
ATOM 728 N N . ILE A 1 102 ? -0.735 -10.212 7.637 1.00 95.19 102 ILE A N 1
ATOM 729 C CA . ILE A 1 102 ? -0.044 -9.057 7.041 1.00 95.19 102 ILE A CA 1
ATOM 730 C C . ILE A 1 102 ? 1.039 -9.549 6.080 1.00 95.19 102 ILE A C 1
ATOM 732 O O . ILE A 1 102 ? 1.074 -9.128 4.925 1.00 95.19 102 ILE A O 1
ATOM 736 N N . THR A 1 103 ? 1.878 -10.482 6.534 1.00 92.38 103 THR A N 1
ATOM 737 C CA . THR A 1 103 ? 2.972 -11.044 5.731 1.00 92.38 103 THR A CA 1
ATOM 738 C C . THR A 1 103 ? 2.455 -11.707 4.455 1.00 92.38 103 THR A C 1
ATOM 740 O O . THR A 1 103 ? 3.047 -11.537 3.385 1.00 92.38 103 THR A O 1
ATOM 743 N N . ASP A 1 104 ? 1.349 -12.442 4.544 1.00 93.19 104 ASP A N 1
ATOM 744 C CA . ASP A 1 104 ? 0.730 -13.114 3.405 1.00 93.19 104 ASP A CA 1
ATOM 745 C C . ASP A 1 104 ? 0.195 -12.104 2.387 1.00 93.19 104 ASP A C 1
ATOM 747 O O . ASP A 1 104 ? 0.518 -12.188 1.197 1.00 93.19 104 ASP A O 1
ATOM 751 N N . TRP A 1 105 ? -0.542 -11.089 2.840 1.00 93.88 105 TRP A N 1
ATOM 752 C CA . TRP A 1 105 ? -1.038 -10.028 1.966 1.00 93.88 105 TRP A CA 1
ATOM 753 C C . TRP A 1 105 ? 0.084 -9.221 1.322 1.00 93.88 105 TRP A C 1
ATOM 755 O O . TRP A 1 105 ? 0.071 -9.034 0.101 1.00 93.88 105 TRP A O 1
ATOM 765 N N . GLU A 1 106 ? 1.093 -8.815 2.087 1.00 89.31 106 GLU A N 1
ATOM 766 C CA . GLU A 1 106 ? 2.261 -8.126 1.544 1.00 89.31 106 GLU A CA 1
ATOM 767 C C . GLU A 1 106 ? 2.972 -8.987 0.500 1.00 89.31 106 GLU A C 1
ATOM 769 O O . GLU A 1 106 ? 3.350 -8.496 -0.567 1.00 89.31 106 GLU A O 1
ATOM 774 N N . SER A 1 107 ? 3.110 -10.292 0.744 1.00 85.06 107 SER A N 1
ATOM 775 C CA . SER A 1 107 ? 3.730 -11.208 -0.215 1.00 85.06 107 SER A CA 1
ATOM 776 C C . SER A 1 107 ? 2.956 -11.341 -1.527 1.00 85.06 107 SER A C 1
ATOM 778 O O . SER A 1 107 ? 3.563 -11.571 -2.574 1.00 85.06 107 SER A O 1
ATOM 780 N N . SER A 1 108 ? 1.640 -11.120 -1.483 1.00 84.12 108 SER A N 1
ATOM 781 C CA . SER A 1 108 ? 0.759 -11.070 -2.654 1.00 84.12 108 SER A CA 1
ATOM 782 C C . SER A 1 108 ? 0.756 -9.710 -3.371 1.00 84.12 108 SER A C 1
ATOM 784 O O . SER A 1 108 ? -0.000 -9.508 -4.321 1.00 84.12 108 SER A O 1
ATOM 786 N N . GLY A 1 109 ? 1.607 -8.772 -2.941 1.00 81.69 109 GLY A N 1
ATOM 787 C CA . GLY A 1 109 ? 1.721 -7.439 -3.530 1.00 81.69 109 GLY A CA 1
ATOM 788 C C . GLY A 1 109 ? 0.630 -6.471 -3.106 1.00 81.69 109 GLY A C 1
ATOM 789 O O . GLY A 1 109 ? 0.345 -5.527 -3.844 1.00 81.69 109 GLY A O 1
ATOM 790 N N . LYS A 1 110 ? 0.022 -6.701 -1.940 1.00 90.12 110 LYS A N 1
ATOM 791 C CA . LYS A 1 110 ? -0.869 -5.738 -1.295 1.00 90.12 110 LYS A CA 1
ATOM 792 C C . LYS A 1 110 ? -0.063 -4.839 -0.362 1.00 90.12 110 LYS A C 1
ATOM 794 O O . LYS A 1 110 ? 0.905 -5.271 0.257 1.00 90.12 110 LYS A O 1
ATOM 799 N N . THR A 1 111 ? -0.474 -3.589 -0.241 1.00 90.19 111 THR A N 1
ATOM 800 C CA . THR A 1 111 ? -0.019 -2.684 0.812 1.00 90.19 111 THR A CA 1
ATOM 801 C C . THR A 1 111 ? -1.022 -2.743 1.954 1.00 90.19 111 THR A C 1
ATOM 803 O O . THR A 1 111 ? -2.213 -2.543 1.728 1.00 90.19 111 THR A O 1
ATOM 806 N N . VAL A 1 112 ? -0.551 -3.025 3.168 1.00 94.75 112 VAL A N 1
ATOM 807 C CA . VAL A 1 112 ? -1.408 -3.177 4.349 1.00 94.75 112 VAL A CA 1
ATOM 808 C C . VAL A 1 112 ? -1.235 -1.979 5.274 1.00 94.75 112 VAL A C 1
ATOM 810 O O . VAL A 1 112 ? -0.120 -1.496 5.469 1.00 94.75 112 VAL A O 1
ATOM 813 N N . VAL A 1 113 ? -2.335 -1.515 5.859 1.00 97.12 113 VAL A N 1
ATOM 814 C CA . VAL A 1 113 ? -2.339 -0.587 6.995 1.00 97.12 113 VAL A CA 1
ATOM 815 C C . VAL A 1 113 ? -3.123 -1.189 8.156 1.00 97.12 113 VAL A C 1
ATOM 817 O O . VAL A 1 113 ? -4.042 -1.987 7.960 1.00 97.12 113 VAL A O 1
ATOM 820 N N . VAL A 1 114 ? -2.752 -0.801 9.369 1.00 98.00 114 VAL A N 1
ATOM 821 C CA . VAL A 1 114 ? -3.397 -1.195 10.619 1.00 98.00 114 VAL A CA 1
ATOM 822 C C . VAL A 1 114 ? -4.206 -0.015 11.132 1.00 98.00 114 VAL A C 1
ATOM 824 O O . VAL A 1 114 ? -3.675 1.089 11.257 1.00 98.00 114 VAL A O 1
ATOM 827 N N . VAL A 1 115 ? -5.477 -0.251 11.445 1.00 98.00 115 VAL A N 1
ATOM 828 C CA . VAL A 1 115 ? -6.346 0.733 12.091 1.00 98.00 115 VAL A CA 1
ATOM 829 C C . VAL A 1 115 ? -6.325 0.474 13.590 1.00 98.00 115 VAL A C 1
ATOM 831 O O . VAL A 1 115 ? -6.667 -0.624 14.037 1.00 98.00 115 VAL A O 1
ATOM 834 N N . LEU A 1 116 ? -5.920 1.478 14.364 1.00 97.56 116 LEU A N 1
ATOM 835 C CA . LEU A 1 116 ? -5.899 1.428 15.819 1.00 97.56 116 LEU A CA 1
ATOM 836 C C . LEU A 1 116 ? -6.915 2.396 16.405 1.00 97.56 116 LEU A C 1
ATOM 838 O O . LEU A 1 116 ? -7.044 3.534 15.950 1.00 97.56 116 LEU A O 1
ATOM 842 N N . GLN A 1 117 ? -7.573 1.940 17.462 1.00 96.44 117 GLN A N 1
ATOM 843 C CA . GLN A 1 117 ? -8.314 2.778 18.385 1.00 96.44 117 GLN A CA 1
ATOM 844 C C . GLN A 1 117 ? -7.591 2.745 19.729 1.00 96.44 117 GLN A C 1
ATOM 846 O O . GLN A 1 117 ? -7.465 1.696 20.363 1.00 96.44 117 GLN A O 1
ATOM 851 N N . GLU A 1 118 ? -7.101 3.909 20.137 1.00 93.75 118 GLU A N 1
ATOM 852 C CA . GLU A 1 118 ? -6.127 4.081 21.210 1.00 93.75 118 GLU A CA 1
ATOM 853 C C . GLU A 1 118 ? -4.873 3.244 20.924 1.00 93.75 118 GLU A C 1
ATOM 855 O O . GLU A 1 118 ? -4.137 3.568 19.994 1.00 93.75 118 GLU A O 1
ATOM 860 N N . GLU A 1 119 ? -4.645 2.164 21.669 1.00 90.12 119 GLU A N 1
ATOM 861 C CA . GLU A 1 119 ? -3.502 1.255 21.484 1.00 90.12 119 GLU A CA 1
ATOM 862 C C . GLU A 1 119 ? -3.908 -0.110 20.898 1.00 90.12 119 GLU A C 1
ATOM 864 O O . GLU A 1 119 ? -3.057 -0.966 20.636 1.00 90.12 119 GLU A O 1
ATOM 869 N N . ASN A 1 120 ? -5.208 -0.314 20.659 1.00 94.12 120 ASN A N 1
ATOM 870 C CA . ASN A 1 120 ? -5.767 -1.587 20.219 1.00 94.12 120 ASN A CA 1
ATOM 871 C C . ASN A 1 120 ? -5.970 -1.595 18.703 1.00 94.12 120 ASN A C 1
ATOM 873 O O . ASN A 1 120 ? -6.675 -0.743 18.158 1.00 94.12 120 ASN A O 1
ATOM 877 N N . ALA A 1 121 ? -5.404 -2.588 18.016 1.00 96.94 121 ALA A N 1
ATOM 878 C CA . ALA A 1 121 ? -5.691 -2.820 16.605 1.00 96.94 121 ALA A CA 1
ATOM 879 C C . ALA A 1 121 ? -7.139 -3.312 16.440 1.00 96.94 121 ALA A C 1
ATOM 881 O O . ALA A 1 121 ? -7.515 -4.341 16.994 1.00 96.94 121 ALA A O 1
ATOM 882 N N . ILE A 1 122 ? -7.954 -2.587 15.677 1.00 97.06 122 ILE A N 1
ATOM 883 C CA . ILE A 1 122 ? -9.363 -2.937 15.420 1.00 97.06 122 ILE A CA 1
ATOM 884 C C . ILE A 1 122 ? -9.572 -3.525 14.022 1.00 97.06 122 ILE A C 1
ATOM 886 O O . ILE A 1 122 ? -10.577 -4.181 13.758 1.00 97.06 122 ILE A O 1
ATOM 890 N N . GLY A 1 123 ? -8.605 -3.348 13.123 1.00 97.56 123 GLY A N 1
ATOM 891 C CA . GLY A 1 123 ? -8.653 -3.977 11.814 1.00 97.56 123 GLY A CA 1
ATOM 892 C C . GLY A 1 123 ? -7.411 -3.746 10.973 1.00 97.56 123 GLY A C 1
ATOM 893 O O . GLY A 1 123 ? -6.572 -2.895 11.272 1.00 97.56 123 GLY A O 1
ATOM 894 N N . LEU A 1 124 ? -7.318 -4.516 9.895 1.00 98.19 124 LEU A N 1
ATOM 895 C CA . LEU A 1 124 ? -6.343 -4.333 8.830 1.00 98.19 124 LEU A CA 1
ATOM 896 C C . LEU A 1 124 ? -7.070 -3.949 7.548 1.00 98.19 124 LEU A C 1
ATOM 898 O O . LEU A 1 124 ? -8.125 -4.506 7.251 1.00 98.19 124 LEU A O 1
ATOM 902 N N . ILE A 1 125 ? -6.472 -3.064 6.758 1.00 98.12 125 ILE A N 1
ATOM 903 C CA . ILE A 1 125 ? -6.952 -2.733 5.417 1.00 98.12 125 ILE A CA 1
ATOM 904 C C . ILE A 1 125 ? -5.833 -3.046 4.431 1.00 98.12 125 ILE A C 1
ATOM 906 O O . ILE A 1 125 ? -4.738 -2.490 4.535 1.00 98.12 125 ILE A O 1
ATOM 910 N N . ALA A 1 126 ? -6.109 -3.934 3.480 1.00 96.94 126 ALA A N 1
ATOM 911 C CA . ALA A 1 126 ? -5.196 -4.262 2.398 1.00 96.94 126 ALA A CA 1
ATOM 912 C C . ALA A 1 126 ? -5.646 -3.586 1.106 1.00 96.94 126 ALA A C 1
ATOM 914 O O . ALA A 1 126 ? -6.824 -3.607 0.745 1.00 96.94 126 ALA A O 1
ATOM 915 N N . MET A 1 127 ? -4.687 -2.991 0.408 1.00 94.75 127 MET A N 1
ATOM 916 C CA . MET A 1 127 ? -4.907 -2.301 -0.853 1.00 94.75 127 MET A CA 1
ATOM 917 C C . MET A 1 127 ? -3.978 -2.839 -1.926 1.00 94.75 127 MET A C 1
ATOM 919 O O . MET A 1 127 ? -2.835 -3.198 -1.647 1.00 94.75 127 MET A O 1
ATOM 923 N N . GLN A 1 128 ? -4.439 -2.839 -3.168 1.00 90.38 128 GLN A N 1
ATOM 924 C CA . GLN A 1 128 ? -3.629 -3.227 -4.313 1.00 90.38 128 GLN A CA 1
ATOM 925 C C . GLN A 1 128 ? -3.808 -2.226 -5.446 1.00 90.38 128 GLN A C 1
ATOM 927 O O . GLN A 1 128 ? -4.916 -1.776 -5.715 1.00 90.38 128 GLN A O 1
ATOM 932 N N . ASP A 1 129 ? -2.704 -1.878 -6.102 1.00 88.94 129 ASP A N 1
ATOM 933 C CA . ASP A 1 129 ? -2.718 -1.059 -7.313 1.00 88.94 129 ASP A CA 1
ATOM 934 C C . ASP A 1 129 ? -2.719 -1.968 -8.543 1.00 88.94 129 ASP A C 1
ATOM 936 O O . ASP A 1 129 ? -1.979 -2.960 -8.604 1.00 88.94 129 ASP A O 1
ATOM 940 N N . ARG A 1 130 ? -3.566 -1.642 -9.516 1.00 86.25 130 ARG A N 1
ATOM 941 C CA . ARG A 1 130 ? -3.731 -2.437 -10.731 1.00 86.25 130 ARG A CA 1
ATOM 942 C C . ARG A 1 130 ? -2.604 -2.124 -11.713 1.00 86.25 130 ARG A C 1
ATOM 944 O O . ARG A 1 130 ? -2.170 -0.982 -11.840 1.00 86.25 130 ARG A O 1
ATOM 951 N N . LEU A 1 131 ? -2.119 -3.145 -12.421 1.00 86.69 131 LEU A N 1
ATOM 952 C CA . LEU A 1 131 ? -1.215 -2.940 -13.557 1.00 86.69 131 LEU A CA 1
ATOM 953 C C . LEU A 1 131 ? -1.959 -2.245 -14.693 1.00 86.69 131 LEU A C 1
ATOM 955 O O . LEU A 1 131 ? -3.108 -2.585 -14.962 1.00 86.69 131 LEU A O 1
ATOM 959 N N . ARG A 1 132 ? -1.291 -1.324 -15.391 1.00 89.94 132 ARG A N 1
ATOM 960 C CA . ARG A 1 132 ? -1.890 -0.736 -16.590 1.00 89.94 132 ARG A CA 1
ATOM 961 C C . ARG A 1 132 ? -2.067 -1.813 -17.655 1.00 89.94 132 ARG A C 1
ATOM 963 O O . ARG A 1 132 ? -1.155 -2.612 -17.885 1.00 89.94 132 ARG A O 1
ATOM 970 N N . ASP A 1 133 ? -3.211 -1.797 -18.328 1.00 87.88 133 ASP A N 1
ATOM 971 C CA . ASP A 1 133 ? -3.550 -2.795 -19.348 1.00 87.88 133 ASP A CA 1
ATOM 972 C C . ASP A 1 133 ? -2.567 -2.778 -20.535 1.00 87.88 133 ASP A C 1
ATOM 974 O O . ASP A 1 133 ? -2.304 -3.812 -21.146 1.00 87.88 133 ASP A O 1
ATOM 978 N N . ASP A 1 134 ? -1.960 -1.622 -20.820 1.00 91.31 134 ASP A N 1
ATOM 979 C CA . ASP A 1 134 ? -0.985 -1.420 -21.895 1.00 91.31 134 ASP A CA 1
ATOM 980 C C . ASP A 1 134 ? 0.473 -1.705 -21.486 1.00 91.31 134 ASP A C 1
ATOM 982 O O . ASP A 1 134 ? 1.353 -1.769 -22.349 1.00 91.31 134 ASP A O 1
ATOM 986 N N . ALA A 1 135 ? 0.757 -1.913 -20.193 1.00 92.69 135 ALA A N 1
ATOM 987 C CA . ALA A 1 135 ? 2.127 -2.051 -19.696 1.00 92.69 135 ALA A CA 1
ATOM 988 C C . ALA A 1 135 ? 2.853 -3.246 -20.332 1.00 92.69 135 ALA A C 1
ATOM 990 O O . ALA A 1 135 ? 3.996 -3.121 -20.775 1.00 92.69 135 ALA A O 1
ATOM 991 N N . ALA A 1 136 ? 2.189 -4.403 -20.410 1.00 91.69 136 ALA A N 1
ATOM 992 C CA . ALA A 1 136 ? 2.777 -5.608 -20.991 1.00 91.69 136 ALA A CA 1
ATOM 993 C C . ALA A 1 136 ? 3.087 -5.427 -22.487 1.00 91.69 136 ALA A C 1
ATOM 995 O O . ALA A 1 136 ? 4.178 -5.772 -22.944 1.00 91.69 136 ALA A O 1
ATOM 996 N N . GLU A 1 137 ? 2.159 -4.837 -23.245 1.00 93.62 137 GLU A N 1
ATOM 997 C CA . GLU A 1 137 ? 2.337 -4.581 -24.676 1.00 93.62 137 GLU A CA 1
ATOM 998 C C . GLU A 1 137 ? 3.473 -3.576 -24.930 1.00 93.62 137 GLU A C 1
ATOM 1000 O O . GLU A 1 137 ? 4.327 -3.798 -25.793 1.00 93.62 137 GLU A O 1
ATOM 1005 N N . ALA A 1 138 ? 3.536 -2.492 -24.150 1.00 93.88 138 ALA A N 1
ATOM 1006 C CA . ALA A 1 138 ? 4.595 -1.491 -24.253 1.00 93.88 138 ALA A CA 1
ATOM 1007 C C . ALA A 1 138 ? 5.986 -2.099 -23.999 1.00 93.88 138 ALA A C 1
ATOM 1009 O O . ALA A 1 138 ? 6.929 -1.846 -24.755 1.00 93.88 138 ALA A O 1
ATOM 1010 N N . LEU A 1 139 ? 6.112 -2.954 -22.981 1.00 95.12 139 LEU A N 1
ATOM 1011 C CA . LEU A 1 139 ? 7.361 -3.651 -22.663 1.00 95.12 139 LEU A CA 1
ATOM 1012 C C . LEU A 1 139 ? 7.773 -4.642 -23.755 1.00 95.12 139 LEU A C 1
ATOM 1014 O O . LEU A 1 139 ? 8.956 -4.728 -24.089 1.00 95.12 139 LEU A O 1
ATOM 1018 N N . GLN A 1 140 ? 6.816 -5.350 -24.359 1.00 93.50 140 GLN A N 1
ATOM 1019 C CA . GLN A 1 140 ? 7.093 -6.231 -25.496 1.00 93.50 140 GLN A CA 1
ATOM 1020 C C . GLN A 1 140 ? 7.609 -5.450 -26.710 1.00 93.50 140 GLN A C 1
ATOM 1022 O O . GLN A 1 140 ? 8.594 -5.865 -27.325 1.00 93.50 140 GLN A O 1
ATOM 1027 N N . LYS A 1 141 ? 7.008 -4.295 -27.024 1.00 95.38 141 LYS A N 1
ATOM 1028 C CA . LYS A 1 141 ? 7.480 -3.412 -28.105 1.00 95.38 141 LYS A CA 1
ATOM 1029 C C . LYS A 1 141 ? 8.899 -2.906 -27.842 1.00 95.38 141 LYS A C 1
ATOM 1031 O O . LYS A 1 141 ? 9.734 -2.955 -28.740 1.00 95.38 141 LYS A O 1
ATOM 1036 N N . LEU A 1 142 ? 9.206 -2.489 -26.611 1.00 94.81 142 LEU A N 1
ATOM 1037 C CA . LEU A 1 142 ? 10.564 -2.084 -26.225 1.00 94.81 142 LEU A CA 1
ATOM 1038 C C . LEU A 1 142 ? 11.570 -3.232 -26.376 1.00 94.81 142 LEU A C 1
ATOM 1040 O O . LEU A 1 142 ? 12.641 -3.042 -26.953 1.00 94.81 142 LEU A O 1
ATOM 1044 N N . LYS A 1 143 ? 11.201 -4.442 -25.942 1.00 94.69 143 LYS A N 1
ATOM 1045 C CA . LYS A 1 143 ? 12.036 -5.638 -26.099 1.00 94.69 143 LYS A CA 1
ATOM 1046 C C . LYS A 1 143 ? 12.302 -5.964 -27.571 1.00 94.69 143 LYS A C 1
ATOM 1048 O O . LYS A 1 143 ? 13.434 -6.299 -27.912 1.00 94.69 143 LYS A O 1
ATOM 1053 N N . ALA A 1 144 ? 11.304 -5.818 -28.446 1.00 95.75 144 ALA A N 1
ATOM 1054 C CA . ALA A 1 144 ? 11.456 -6.004 -29.893 1.00 95.75 144 ALA A CA 1
ATOM 1055 C C . ALA A 1 144 ? 12.406 -4.974 -30.537 1.00 95.75 144 ALA A C 1
ATOM 1057 O O . ALA A 1 144 ? 13.065 -5.284 -31.525 1.00 95.75 144 ALA A O 1
ATOM 1058 N N . LEU A 1 145 ? 12.532 -3.783 -29.944 1.00 96.12 145 LEU A N 1
ATOM 1059 C CA . LEU A 1 145 ? 13.519 -2.763 -30.322 1.00 96.12 145 LEU A CA 1
ATOM 1060 C C . LEU A 1 145 ? 14.907 -2.991 -29.688 1.00 96.12 145 LEU A C 1
ATOM 1062 O O . LEU A 1 145 ? 15.797 -2.158 -29.839 1.00 96.12 145 LEU A O 1
ATOM 1066 N N . GLY A 1 146 ? 15.109 -4.098 -28.965 1.00 94.88 146 GLY A N 1
ATOM 1067 C CA . GLY A 1 146 ? 16.369 -4.417 -28.289 1.00 94.88 146 GLY A CA 1
ATOM 1068 C C . GLY A 1 146 ? 16.573 -3.697 -26.951 1.00 94.88 146 GLY A C 1
ATOM 1069 O O . GLY A 1 146 ? 17.671 -3.744 -26.395 1.00 94.88 146 GLY A O 1
ATOM 1070 N N . VAL A 1 147 ? 15.535 -3.049 -26.412 1.00 95.25 147 VAL A N 1
ATOM 1071 C CA . VAL A 1 147 ? 15.585 -2.356 -25.119 1.00 95.25 147 VAL A CA 1
ATOM 1072 C C . VAL A 1 147 ? 15.116 -3.298 -24.011 1.00 95.25 147 VAL A C 1
ATOM 1074 O O . VAL A 1 147 ? 13.959 -3.709 -23.963 1.00 95.25 147 VAL A O 1
ATOM 1077 N N . SER A 1 148 ? 16.019 -3.639 -23.092 1.00 92.62 148 SER A N 1
ATOM 1078 C CA . SER A 1 148 ? 15.703 -4.416 -21.889 1.00 92.62 148 SER A CA 1
ATOM 1079 C C . SER A 1 148 ? 15.143 -3.521 -20.784 1.00 92.62 148 SER A C 1
ATOM 1081 O O . SER A 1 148 ? 15.717 -2.470 -20.496 1.00 92.62 148 SER A O 1
ATOM 1083 N N . ALA A 1 149 ? 14.080 -3.964 -20.116 1.00 95.50 149 ALA A N 1
ATOM 1084 C CA . ALA A 1 149 ? 13.477 -3.257 -18.992 1.00 95.50 149 ALA A CA 1
ATOM 1085 C C . ALA A 1 149 ? 13.779 -3.949 -17.655 1.00 95.50 149 ALA A C 1
ATOM 1087 O O . ALA A 1 149 ? 13.775 -5.175 -17.564 1.00 95.50 149 ALA A O 1
ATOM 1088 N N . VAL A 1 150 ? 13.993 -3.138 -16.615 1.00 96.00 150 VAL A N 1
ATOM 1089 C CA . VAL A 1 150 ? 14.141 -3.578 -15.220 1.00 96.00 150 VAL A CA 1
ATOM 1090 C C . VAL A 1 150 ? 13.206 -2.748 -14.339 1.00 96.00 150 VAL A C 1
ATOM 1092 O O . VAL A 1 150 ? 13.214 -1.509 -14.402 1.00 96.00 150 VAL A O 1
ATOM 1095 N N . MET A 1 151 ? 12.403 -3.416 -13.515 1.00 96.12 151 MET A N 1
ATOM 1096 C CA . MET A 1 151 ? 11.568 -2.783 -12.493 1.00 96.12 151 MET A CA 1
ATOM 1097 C C . MET A 1 151 ? 12.382 -2.518 -11.219 1.00 96.12 151 MET A C 1
ATOM 1099 O O . MET A 1 151 ? 13.039 -3.418 -10.704 1.00 96.12 151 MET A O 1
ATOM 1103 N N . LEU A 1 152 ? 12.321 -1.298 -10.683 1.00 95.50 152 LEU A N 1
ATOM 1104 C CA . LEU A 1 152 ? 12.927 -0.913 -9.406 1.00 95.50 152 LEU A CA 1
ATOM 1105 C C . LEU A 1 152 ? 11.813 -0.539 -8.426 1.00 95.50 152 LEU A C 1
ATOM 1107 O O . LEU A 1 152 ? 11.173 0.497 -8.592 1.00 95.50 152 LEU A O 1
ATOM 1111 N N . THR A 1 153 ? 11.578 -1.359 -7.403 1.00 89.88 153 THR A N 1
ATOM 1112 C CA . THR A 1 153 ? 10.469 -1.162 -6.456 1.00 89.88 153 THR A CA 1
ATOM 1113 C C . THR A 1 153 ? 10.928 -1.221 -5.000 1.00 89.88 153 THR A C 1
ATOM 1115 O O . THR A 1 153 ? 11.903 -1.893 -4.663 1.00 89.88 153 THR A O 1
ATOM 1118 N N . GLY A 1 154 ? 10.210 -0.497 -4.140 1.00 85.06 154 GLY A N 1
ATOM 1119 C CA . GLY A 1 154 ? 10.334 -0.605 -2.685 1.00 85.06 154 GLY A CA 1
ATOM 1120 C C . GLY A 1 154 ? 9.559 -1.788 -2.097 1.00 85.06 154 GLY A C 1
ATOM 1121 O O . GLY A 1 154 ? 9.773 -2.130 -0.939 1.00 85.06 154 GLY A O 1
ATOM 1122 N N . ASP A 1 155 ? 8.686 -2.428 -2.883 1.00 84.12 155 ASP A N 1
ATOM 1123 C CA . ASP A 1 155 ? 7.918 -3.593 -2.436 1.00 84.12 155 ASP A CA 1
ATOM 1124 C C . ASP A 1 155 ? 8.831 -4.769 -2.089 1.00 84.12 155 ASP A C 1
ATOM 1126 O O . ASP A 1 155 ? 9.954 -4.876 -2.586 1.00 84.12 155 ASP A O 1
ATOM 1130 N N . ASN A 1 156 ? 8.325 -5.712 -1.296 1.00 81.31 156 ASN A N 1
ATOM 1131 C CA . ASN A 1 156 ? 9.070 -6.926 -0.987 1.00 81.31 156 ASN A CA 1
ATOM 1132 C C . ASN A 1 156 ? 9.338 -7.788 -2.250 1.00 81.31 156 ASN A C 1
ATOM 1134 O O . ASN A 1 156 ? 8.594 -7.721 -3.237 1.00 81.31 156 ASN A O 1
ATOM 1138 N N . PRO A 1 157 ? 10.371 -8.655 -2.224 1.00 87.00 157 PRO A N 1
ATOM 1139 C CA . PRO A 1 157 ? 10.749 -9.469 -3.381 1.00 87.00 157 PRO A CA 1
ATOM 1140 C C . PRO A 1 157 ? 9.652 -10.392 -3.927 1.00 87.00 157 PRO A C 1
ATOM 1142 O O . PRO A 1 157 ? 9.629 -10.639 -5.130 1.00 87.00 157 PRO A O 1
ATOM 1145 N N . ARG A 1 158 ? 8.738 -10.894 -3.084 1.00 83.31 158 ARG A N 1
ATOM 1146 C CA . ARG A 1 158 ? 7.661 -11.811 -3.508 1.00 83.31 158 ARG A CA 1
ATOM 1147 C C . ARG A 1 158 ? 6.627 -11.084 -4.375 1.00 83.31 158 ARG A C 1
ATOM 1149 O O . ARG A 1 158 ? 6.297 -11.545 -5.471 1.00 83.31 158 ARG A O 1
ATOM 1156 N N . ALA A 1 159 ? 6.208 -9.903 -3.930 1.00 82.00 159 ALA A N 1
ATOM 1157 C CA . ALA A 1 159 ? 5.327 -9.012 -4.677 1.00 82.00 159 ALA A CA 1
ATOM 1158 C C . ALA A 1 159 ? 5.953 -8.573 -6.008 1.00 82.00 159 ALA A C 1
ATOM 1160 O O . ALA A 1 159 ? 5.347 -8.709 -7.073 1.00 82.00 159 ALA A O 1
ATOM 1161 N N . ALA A 1 160 ? 7.201 -8.100 -5.949 1.00 88.44 160 ALA A N 1
ATOM 1162 C CA . ALA A 1 160 ? 7.933 -7.639 -7.121 1.00 88.44 160 ALA A CA 1
ATOM 1163 C C . ALA A 1 160 ? 8.099 -8.751 -8.164 1.00 88.44 160 ALA A C 1
ATOM 1165 O O . ALA A 1 160 ? 7.840 -8.520 -9.343 1.00 88.44 160 ALA A O 1
ATOM 1166 N N . LYS A 1 161 ? 8.452 -9.969 -7.729 1.00 90.06 161 LYS A N 1
ATOM 1167 C CA . LYS A 1 161 ? 8.566 -11.135 -8.608 1.00 90.06 161 LYS A CA 1
ATOM 1168 C C . LYS A 1 161 ? 7.252 -11.437 -9.323 1.00 90.06 161 LYS A C 1
ATOM 1170 O O . LYS A 1 161 ? 7.252 -11.636 -10.528 1.00 90.06 161 LYS A O 1
ATOM 1175 N N . THR A 1 162 ? 6.133 -11.421 -8.602 1.00 85.62 162 THR A N 1
ATOM 1176 C CA . THR A 1 162 ? 4.813 -11.707 -9.187 1.00 85.62 162 THR A CA 1
ATOM 1177 C C . THR A 1 162 ? 4.476 -10.745 -10.329 1.00 85.62 162 THR A C 1
ATOM 1179 O O . THR A 1 162 ? 3.968 -11.161 -11.368 1.00 85.62 162 THR A O 1
ATOM 1182 N N . ILE A 1 163 ? 4.780 -9.456 -10.161 1.00 87.69 163 ILE A N 1
ATOM 1183 C CA . ILE A 1 163 ? 4.557 -8.439 -11.197 1.00 87.69 163 ILE A CA 1
ATOM 1184 C C . ILE A 1 163 ? 5.555 -8.596 -12.348 1.00 87.69 163 ILE A C 1
ATOM 1186 O O . ILE A 1 163 ? 5.164 -8.560 -13.513 1.00 87.69 163 ILE A O 1
ATOM 1190 N N . ALA A 1 164 ? 6.830 -8.795 -12.025 1.00 91.94 164 ALA A N 1
ATOM 1191 C CA . ALA A 1 164 ? 7.899 -8.998 -12.992 1.00 91.94 164 ALA A CA 1
ATOM 1192 C C . ALA A 1 164 ? 7.631 -10.200 -13.909 1.00 91.94 164 ALA A C 1
ATOM 1194 O O . ALA A 1 164 ? 7.744 -10.068 -15.126 1.00 91.94 164 ALA A O 1
ATOM 1195 N N . ASP A 1 165 ? 7.186 -11.326 -13.344 1.00 90.81 165 ASP A N 1
ATOM 1196 C CA . ASP A 1 165 ? 6.828 -12.539 -14.084 1.00 90.81 165 ASP A CA 1
ATOM 1197 C C . ASP A 1 165 ? 5.665 -12.277 -15.055 1.00 90.81 165 ASP A C 1
ATOM 1199 O O . ASP A 1 165 ? 5.718 -12.694 -16.211 1.00 90.81 165 ASP A O 1
ATOM 1203 N N . ARG A 1 166 ? 4.633 -11.538 -14.616 1.00 87.94 166 ARG A N 1
ATOM 1204 C CA . ARG A 1 166 ? 3.489 -11.161 -15.470 1.00 87.94 166 ARG A CA 1
ATOM 1205 C C . ARG A 1 166 ? 3.899 -10.269 -16.640 1.00 87.94 166 ARG A C 1
ATOM 1207 O O . ARG A 1 166 ? 3.322 -10.376 -17.717 1.00 87.94 166 ARG A O 1
ATOM 1214 N N . LEU A 1 167 ? 4.867 -9.382 -16.423 1.00 91.69 167 LEU A N 1
ATOM 1215 C CA . LEU A 1 167 ? 5.343 -8.424 -17.424 1.00 91.69 167 LEU A CA 1
ATOM 1216 C C . LEU A 1 167 ? 6.525 -8.951 -18.258 1.00 91.69 167 LEU A C 1
ATOM 1218 O O . LEU A 1 167 ? 6.876 -8.347 -19.270 1.00 91.69 167 LEU A O 1
ATOM 1222 N N . GLY A 1 168 ? 7.140 -10.065 -17.852 1.00 92.75 168 GLY A N 1
ATOM 1223 C CA . GLY A 1 168 ? 8.298 -10.659 -18.519 1.00 92.75 168 GLY A CA 1
ATOM 1224 C C . GLY A 1 168 ? 9.567 -9.801 -18.448 1.00 92.75 168 GLY A C 1
ATOM 1225 O O . GLY A 1 168 ? 10.313 -9.747 -19.432 1.00 92.75 168 GLY A O 1
ATOM 1226 N N . ILE A 1 169 ? 9.795 -9.115 -17.322 1.00 95.19 169 ILE A N 1
ATOM 1227 C CA . ILE A 1 169 ? 10.938 -8.211 -17.096 1.00 95.19 169 ILE A CA 1
ATOM 1228 C C . ILE A 1 169 ? 11.727 -8.589 -15.841 1.00 95.19 169 ILE A C 1
ATOM 1230 O O . ILE A 1 169 ? 11.201 -9.243 -14.946 1.00 95.19 169 ILE A O 1
ATOM 1234 N N . ASP A 1 170 ? 12.972 -8.125 -15.743 1.00 95.50 170 ASP A N 1
ATOM 1235 C CA . ASP A 1 170 ? 13.767 -8.268 -14.521 1.00 95.50 170 ASP A CA 1
ATOM 1236 C C . ASP A 1 170 ? 13.312 -7.276 -13.441 1.00 95.50 170 ASP A C 1
ATOM 1238 O O . ASP A 1 170 ? 12.678 -6.252 -13.726 1.00 95.50 170 ASP A O 1
ATOM 1242 N N . PHE A 1 171 ? 13.682 -7.530 -12.182 1.00 96.00 171 PHE A N 1
ATOM 1243 C CA . PHE A 1 171 ? 13.347 -6.637 -11.075 1.00 96.00 171 PHE A CA 1
ATOM 1244 C C . PHE A 1 171 ? 14.445 -6.517 -10.014 1.00 96.00 171 PHE A C 1
ATOM 1246 O O . PHE A 1 171 ? 15.286 -7.397 -9.837 1.00 96.00 171 PHE A O 1
ATOM 1253 N N . ARG A 1 172 ? 14.394 -5.414 -9.264 1.00 95.44 172 ARG A N 1
ATOM 1254 C CA . ARG A 1 172 ? 15.071 -5.212 -7.979 1.00 95.44 172 ARG A CA 1
ATOM 1255 C C . ARG A 1 172 ? 14.045 -4.680 -6.977 1.00 95.44 172 ARG A C 1
ATOM 1257 O O . ARG A 1 172 ? 13.317 -3.736 -7.286 1.00 95.44 172 ARG A O 1
ATOM 1264 N N . ALA A 1 173 ? 13.970 -5.313 -5.814 1.00 92.75 173 ALA A N 1
ATOM 1265 C CA . ALA A 1 173 ? 12.920 -5.118 -4.814 1.00 92.75 173 ALA A CA 1
ATOM 1266 C C . ALA A 1 173 ? 13.500 -4.696 -3.458 1.00 92.75 173 ALA A C 1
ATOM 1268 O O . ALA A 1 173 ? 14.702 -4.832 -3.239 1.00 92.75 173 ALA A O 1
ATOM 1269 N N . GLY A 1 174 ? 12.645 -4.223 -2.549 1.00 88.00 174 GLY A N 1
ATOM 1270 C CA . GLY A 1 174 ? 13.028 -3.784 -1.206 1.00 88.00 174 GLY A CA 1
ATOM 1271 C C . GLY A 1 174 ? 13.910 -2.536 -1.199 1.00 88.00 174 GLY A C 1
ATOM 1272 O O . GLY A 1 174 ? 14.674 -2.339 -0.261 1.00 88.00 174 GLY A O 1
ATOM 1273 N N . LEU A 1 175 ? 13.853 -1.727 -2.260 1.00 90.31 175 LEU A N 1
ATOM 1274 C CA . LEU A 1 175 ? 14.740 -0.583 -2.443 1.00 90.31 175 LEU A CA 1
ATOM 1275 C C . LEU A 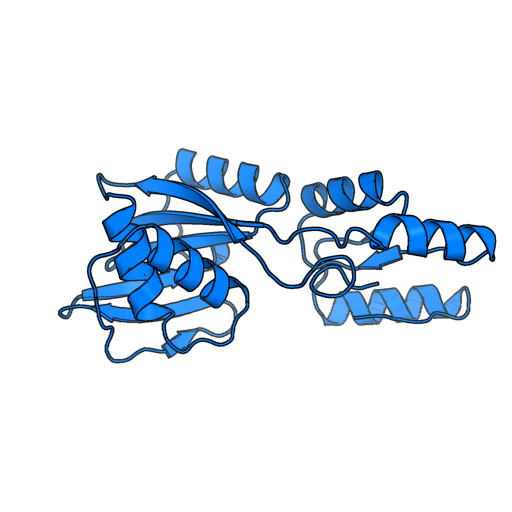1 175 ? 14.218 0.665 -1.726 1.00 90.31 175 LEU A C 1
ATOM 1277 O O . LEU A 1 175 ? 13.078 1.087 -1.939 1.00 90.31 175 LEU A O 1
ATOM 1281 N N . LEU A 1 176 ? 15.092 1.327 -0.971 1.00 88.06 176 LEU A N 1
ATOM 1282 C CA . LEU A 1 176 ? 14.892 2.710 -0.545 1.00 88.06 176 LEU A CA 1
ATOM 1283 C C . LEU A 1 176 ? 15.147 3.678 -1.719 1.00 88.06 176 LEU A C 1
ATOM 1285 O O . LEU A 1 176 ? 15.750 3.291 -2.728 1.00 88.06 176 LEU A O 1
ATOM 1289 N N . PRO A 1 177 ? 14.750 4.964 -1.615 1.00 85.00 177 PRO A N 1
ATOM 1290 C CA . PRO A 1 177 ? 15.028 5.948 -2.664 1.00 85.00 177 PRO A CA 1
ATOM 1291 C C . PRO A 1 177 ? 16.513 6.027 -3.060 1.00 85.00 177 PRO A C 1
ATOM 1293 O O . PRO A 1 177 ? 16.832 6.058 -4.248 1.00 85.00 177 PRO A O 1
ATOM 1296 N N . ALA A 1 178 ? 17.428 5.978 -2.084 1.00 89.75 178 ALA A N 1
ATOM 1297 C CA . ALA A 1 178 ? 18.873 5.980 -2.334 1.00 89.75 178 ALA A CA 1
ATOM 1298 C C . ALA A 1 178 ? 19.357 4.711 -3.067 1.00 89.75 178 ALA A C 1
ATOM 1300 O O . ALA A 1 178 ? 20.241 4.779 -3.927 1.00 89.75 178 ALA A O 1
ATOM 1301 N N . ASP A 1 179 ? 18.739 3.563 -2.787 1.00 92.56 179 ASP A N 1
ATOM 1302 C CA . ASP A 1 179 ? 19.072 2.300 -3.447 1.00 92.56 179 ASP A CA 1
ATOM 1303 C C . ASP A 1 179 ? 18.613 2.302 -4.907 1.00 92.56 179 ASP A C 1
ATOM 1305 O O . ASP A 1 179 ? 19.327 1.801 -5.779 1.00 92.56 179 ASP A O 1
ATOM 1309 N N . LYS A 1 180 ? 17.459 2.921 -5.211 1.00 91.81 180 LYS A N 1
ATOM 1310 C CA . LYS A 1 180 ? 17.003 3.109 -6.599 1.00 91.81 180 LYS A CA 1
ATOM 1311 C C . LYS A 1 180 ? 18.009 3.940 -7.399 1.00 91.81 180 LYS A C 1
ATOM 1313 O O . LYS A 1 180 ? 18.374 3.540 -8.503 1.00 91.81 180 LYS A O 1
ATOM 1318 N N . VAL A 1 181 ? 18.502 5.047 -6.834 1.00 93.56 181 VAL A N 1
ATOM 1319 C CA . VAL A 1 181 ? 19.539 5.885 -7.470 1.00 93.56 181 VAL A CA 1
ATOM 1320 C C . VAL A 1 181 ? 20.809 5.072 -7.726 1.00 93.56 181 VAL A C 1
ATOM 1322 O O . VAL A 1 181 ? 21.323 5.060 -8.844 1.00 93.56 181 VAL A O 1
ATOM 1325 N N . SER A 1 182 ? 21.281 4.330 -6.723 1.00 94.88 182 SER A N 1
ATOM 1326 C CA . SER A 1 182 ? 22.471 3.479 -6.849 1.00 94.88 182 SER A CA 1
ATOM 1327 C C . SER A 1 182 ? 22.299 2.397 -7.922 1.00 94.88 182 SER A C 1
ATOM 1329 O O . SER A 1 182 ? 23.206 2.149 -8.717 1.00 94.88 182 SER A O 1
ATOM 1331 N N . ALA A 1 183 ? 21.113 1.788 -8.003 1.00 94.75 183 ALA A N 1
ATOM 1332 C CA . ALA A 1 183 ? 20.789 0.792 -9.015 1.00 94.75 183 ALA A CA 1
ATOM 1333 C C . ALA A 1 183 ? 20.816 1.368 -10.438 1.00 94.75 183 ALA A C 1
ATOM 1335 O O . ALA A 1 183 ? 21.380 0.731 -11.330 1.00 94.75 183 ALA A O 1
ATOM 1336 N N . VAL A 1 184 ? 20.249 2.562 -10.642 1.00 95.12 184 VAL A N 1
ATOM 1337 C CA . VAL A 1 184 ? 20.278 3.263 -11.936 1.00 95.12 184 VAL A CA 1
ATOM 1338 C C . VAL A 1 184 ? 21.715 3.589 -12.335 1.00 95.12 184 VAL A C 1
ATOM 1340 O O . VAL A 1 184 ? 22.108 3.277 -13.456 1.00 95.12 184 VAL A O 1
ATOM 1343 N N . THR A 1 185 ? 22.521 4.132 -11.420 1.00 95.62 185 THR A N 1
ATOM 1344 C CA . THR A 1 185 ? 23.937 4.449 -11.676 1.00 95.62 185 THR A CA 1
ATOM 1345 C C . THR A 1 185 ? 24.729 3.210 -12.098 1.00 95.62 185 THR A C 1
ATOM 1347 O O . THR A 1 185 ? 25.456 3.252 -13.089 1.00 95.62 185 THR A O 1
ATOM 1350 N N . ALA A 1 186 ? 24.545 2.084 -11.401 1.00 95.25 186 ALA A N 1
ATOM 1351 C CA . ALA A 1 186 ? 25.218 0.828 -11.731 1.00 95.25 186 ALA A CA 1
ATOM 1352 C C . ALA A 1 186 ? 24.810 0.276 -13.108 1.00 95.25 186 ALA A C 1
ATOM 1354 O O . ALA A 1 186 ? 25.652 -0.235 -13.841 1.00 95.25 186 ALA A O 1
ATOM 1355 N N . LEU A 1 187 ? 23.530 0.384 -13.481 1.00 94.62 187 LEU A N 1
ATOM 1356 C CA . LEU A 1 187 ? 23.057 -0.026 -14.807 1.00 94.62 187 LEU A CA 1
ATOM 1357 C C . LEU A 1 187 ? 23.585 0.907 -15.906 1.00 94.62 187 LEU A C 1
ATOM 1359 O O . LEU A 1 187 ? 24.002 0.429 -16.961 1.00 94.62 187 LEU A O 1
ATOM 1363 N N . ASN A 1 188 ? 23.623 2.216 -15.638 1.00 95.31 188 ASN A N 1
ATOM 1364 C CA . ASN A 1 188 ? 24.078 3.224 -16.592 1.00 95.31 188 ASN A CA 1
ATOM 1365 C C . ASN A 1 188 ? 25.577 3.111 -16.915 1.00 95.31 188 ASN A C 1
ATOM 1367 O O . ASN A 1 188 ? 26.009 3.488 -18.001 1.00 95.31 188 ASN A O 1
ATOM 1371 N N . ALA A 1 189 ? 26.370 2.551 -15.996 1.00 96.50 189 ALA A N 1
ATOM 1372 C CA . ALA A 1 189 ? 27.775 2.226 -16.241 1.00 96.50 189 ALA A CA 1
ATOM 1373 C C . ALA A 1 189 ? 27.967 1.087 -17.263 1.00 96.50 189 ALA A C 1
ATOM 1375 O O . ALA A 1 189 ? 29.043 0.966 -17.845 1.00 96.50 189 ALA A O 1
ATOM 1376 N N . LEU A 1 190 ? 26.946 0.249 -17.485 1.00 94.38 190 LEU A N 1
ATOM 1377 C CA . LEU A 1 190 ? 26.998 -0.876 -18.425 1.00 94.38 190 LEU A CA 1
ATOM 1378 C C . LEU A 1 190 ? 26.445 -0.502 -19.804 1.00 94.38 190 LEU A C 1
ATOM 1380 O O . LEU A 1 190 ? 27.003 -0.900 -20.825 1.00 94.38 190 LEU A O 1
ATOM 1384 N N . LYS A 1 191 ? 25.317 0.215 -19.839 1.00 93.62 191 LYS A N 1
ATOM 1385 C CA . LYS A 1 191 ? 24.620 0.660 -21.057 1.00 93.62 191 LYS A CA 1
ATOM 1386 C C . LYS A 1 191 ? 23.881 1.969 -20.764 1.00 93.62 191 LYS A C 1
ATOM 1388 O O . LYS A 1 191 ? 23.489 2.153 -19.620 1.00 93.62 191 LYS A O 1
ATOM 1393 N N . PRO A 1 192 ? 23.609 2.836 -21.756 1.00 95.50 192 PRO A N 1
ATOM 1394 C CA . PRO A 1 192 ? 22.765 4.012 -21.542 1.00 95.50 192 PRO A CA 1
ATOM 1395 C C . PRO A 1 192 ? 21.391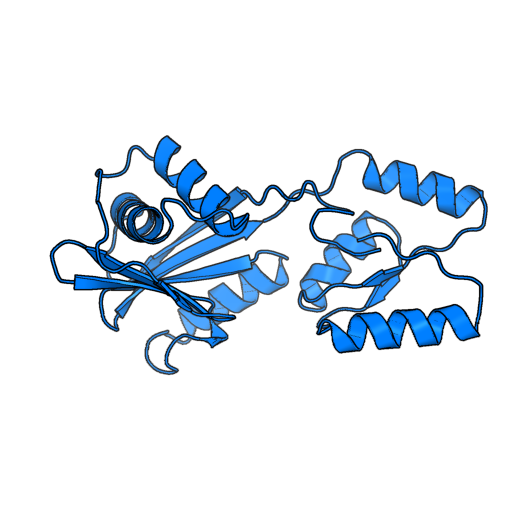 3.632 -20.967 1.00 95.50 192 PRO A C 1
ATOM 1397 O O . PRO A 1 192 ? 20.712 2.759 -21.511 1.00 95.50 192 PRO A O 1
ATOM 1400 N N . VAL A 1 193 ? 20.983 4.281 -19.873 1.00 96.25 193 VAL A N 1
ATOM 1401 C CA . VAL A 1 193 ? 19.723 4.002 -19.163 1.00 96.25 193 VAL A CA 1
ATOM 1402 C C . VAL A 1 193 ? 18.781 5.200 -19.218 1.00 96.25 193 VAL A C 1
ATOM 1404 O O . VAL A 1 193 ? 19.172 6.326 -18.927 1.00 96.25 193 VAL A O 1
ATOM 1407 N N . ALA A 1 194 ? 17.505 4.930 -19.497 1.00 95.31 194 ALA A N 1
ATOM 1408 C CA . ALA A 1 194 ? 16.402 5.841 -19.211 1.00 95.31 194 ALA A CA 1
ATOM 1409 C C . ALA A 1 194 ? 15.637 5.354 -17.968 1.00 95.31 194 ALA A C 1
ATOM 1411 O O . ALA A 1 194 ? 15.225 4.193 -17.897 1.00 95.31 194 ALA A O 1
ATOM 1412 N N . MET A 1 195 ? 15.439 6.239 -16.989 1.00 93.25 195 MET A N 1
ATOM 1413 C CA . MET A 1 195 ? 14.575 5.984 -15.835 1.00 93.25 195 MET A CA 1
ATOM 1414 C C . MET A 1 195 ? 13.203 6.618 -16.078 1.00 93.25 195 MET A C 1
ATOM 1416 O O . MET A 1 195 ? 13.118 7.769 -16.491 1.00 93.25 195 MET A O 1
ATOM 1420 N N . VAL A 1 196 ? 12.143 5.859 -15.804 1.00 92.38 196 VAL A N 1
ATOM 1421 C CA . VAL A 1 196 ? 10.745 6.311 -15.849 1.00 92.38 196 VAL A CA 1
ATOM 1422 C C . VAL A 1 196 ? 10.157 6.030 -14.473 1.00 92.38 196 VAL A C 1
ATOM 1424 O O . VAL A 1 196 ? 10.300 4.896 -13.999 1.00 92.38 196 VAL A O 1
ATOM 1427 N N . GLY A 1 197 ? 9.577 7.043 -13.836 1.00 85.00 197 GLY A N 1
ATOM 1428 C CA . GLY A 1 197 ? 9.020 7.001 -12.486 1.00 85.00 197 GLY A CA 1
ATOM 1429 C C . GLY A 1 197 ? 7.969 8.079 -12.302 1.00 85.00 197 GLY A C 1
ATOM 1430 O O . GLY A 1 197 ? 8.114 9.131 -12.965 1.00 85.00 197 GLY A O 1
#

Nearest PDB structures (foldseek):
  2b8e-assembly3_C  TM=8.133E-01  e=2.131E-18  Archaeoglobus fulgidus
  2b8e-assembly1_A  TM=8.236E-01  e=5.351E-18  Archaeoglobus fulgidus
  2b8e-assembly2_B  TM=8.366E-01  e=7.273E-18  Archaeoglobus fulgidus
  7r0i-assembly1_A  TM=8.158E-01  e=3.588E-17  Archaeoglobus fulgidus
  3a1e-assembly1_A  TM=8.138E-01  e=3.697E-16  Archaeoglobus fulgidus

Sequence (197 aa):
LDKTGTLTEGKPEVTDVLLLNGASEGEVLSLASAVEEGSHHPLAQAILARAKTSNPLPLTAQDRRALAGSGVEGLVSGRKIQVLAPKSVAENSLTTETLAQITDWESSGKTVVVVLQEENAIGLIAMQDRLRDDAAEALQKLKALGVSAVMLTGDNPRAAKTIADRLGIDFRAGLLPADKVSAVTALNALKPVAMVG

Solvent-accessible surface area (backbone atoms only — not comparable to full-atom values): 10475 Å² total; per-residue (Å²): 55,30,43,78,52,55,44,18,66,52,58,33,38,64,76,48,72,48,70,26,91,85,45,48,70,47,54,47,34,21,56,47,28,24,42,33,63,90,50,86,48,49,66,38,45,15,45,44,54,50,25,65,76,60,69,37,64,93,54,67,40,43,85,60,45,80,40,89,98,33,38,35,28,18,27,45,93,85,39,46,35,35,40,26,34,66,92,62,51,62,84,84,49,54,53,74,68,55,53,49,53,50,52,52,42,36,44,72,47,29,53,59,33,36,33,24,52,68,77,43,49,35,25,37,42,30,27,38,60,47,66,39,88,58,44,47,60,53,49,50,54,39,44,75,72,72,45,85,62,47,39,48,32,57,49,50,58,56,21,45,45,57,53,22,64,76,52,74,41,49,72,48,48,58,38,52,76,69,50,49,54,51,50,50,54,60,48,40,74,77,42,93,70,85,84,49,107

=== Feature glossary ===
The record interleaves many kinds of information about one protein. Here is each kind framed as the question it answers.

Q: What are the backbone torsion angles?
A: φ (phi) and ψ (psi) are the two rotatable backbone dihedrals per residue: φ is the C(i-1)–N–Cα–C torsion, ψ is the N–Cα–C–N(i+1) torsion, both in degrees on (−180°, 180°]. α-helical residues cluster near (−60°, −45°); β-strand residues near (−120°, +130°). A Ramachandran plot is simply a scatter of (φ, ψ) for every residue.

Q: What is the amino-acid chain?
A: This is the polypeptide sequence — one letter per residue, N-terminus first. Length ranges from a few dozen residues for small domains to over a thousand for large multi-domain proteins.

Q: How mobile is each atom in the crystal?
A: For experimental (PDB) structures, the B-factor (temperature factor) quantifies the positional spread of each atom in the crystal — a combination of thermal vibration and static disorder — in units of Å². High B-factors mark flexible loops or poorly resolved regions; low B-factors mark the rigid, well-ordered 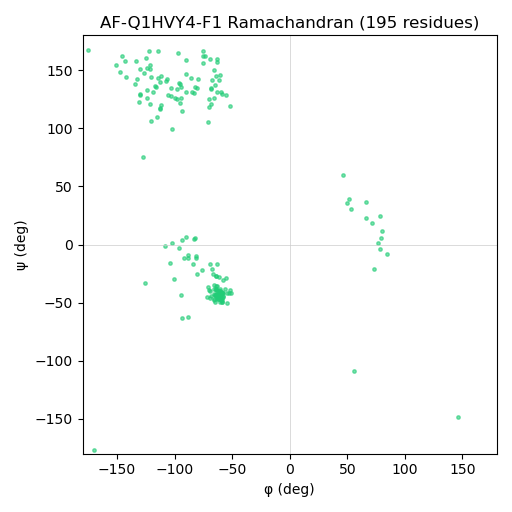core.

Q: Are the domains correctly placed relative to each other?
A: Predicted Aligned Error (PAE) is an AlphaFold confidence matrix: entry (i, j) is the expected error in the position of residue j, in ångströms, when the prediction is superimposed on the true structure at residue i. Low PAE within a block of residues means that block is internally rigid and well-predicted; high PAE between two blocks means their relative placement is uncertain even if each block individually is confident.

Q: How confident is the AlphaFold model at each residue?
A: pLDDT is the predicted lDDT-Cα score: AlphaFold's confidence that the local environment of each residue (all inter-atomic distances within 15 Å) is correctly placed. It is a per-residue number between 0 and 100, with higher meaning more reliable.

Q: What family and function is it annotated with?
A: Functional annotations link the protein to curated databases. InterPro entries identify conserved domains and families by matching the sequence against member-database signatures (Pfam, PROSITE, CDD, …). Gene Ontology (GO) terms describe molecular function, biological process, and cellular component in a controlled vocabulary. CATH places the structure in a hierarchical fold classification (Class/Architecture/Topology/Homologous-superfamily). The organism is the source species.

Q: How big and how compact is the whole molecule?
A: Three whole-structure scalars: the radius of gyration (RMS distance of Cα from centroid, in Å), the count of Cα–Cα contacts (pairs closer than 8 Å and separated by more than four residues in sequence — i.e. tertiary, not local, contacts), and the bounding-box dimensions. Together they distinguish compact globular folds from extended fibres or disordered chains.

Q: What known structures does this most resemble?
A: The Foldseek neighbor list gives the closest experimentally determined structures in the PDB, ranked by structural alignment. TM-score near 1 means near-identical fold; near 0.3 means only rough topology match. This is how one finds what a novel AlphaFold prediction most resembles in the solved-structure universe.

Q: Which residues are buried vs exposed?
A: SASA measures how much of the protein is reachable by solvent. It is computed by rolling a water-sized probe over the atomic surface and summing the exposed area (Å²). Per-residue SASA distinguishes core (buried, low SASA) from surface (exposed, high SASA) residues; total SASA is a whole-molecule size measure.

Q: Which residues are in helices, strands, or loops?
A: Eight-state secondary structure (DSSP): H is the canonical α-helix, G the tighter 3₁₀-helix, I the wider π-helix; E/B are β-structure, T and S are turns and bends, and '-' is everything else. DSSP derives these from the pattern of main-chain N–H···O=C hydrogen bonds, not from the sequence.

Q: Where is each backbone atom in 3D?
A: Structure coordinates are given as an mmCIF _atom_site loop: one row per atom with element, residue name, chain id, sequence number, and x/y/z position in Å. Only the four main-chain atoms per residue are included here; side chains are omitted to keep the record compact.

Q: What if only a Cα trace is available?
A: Three-state secondary structure (P-SEA) collapses the eight DSSP classes into helix (a), strand (b), and coil (c). P-SEA assigns these from Cα geometry alone — distances and angles — without requiring backbone oxygens, so it works on any Cα trace.

Q: What do the rendered images show?
A: The six renders are orthographic views along the three Cartesian axes in both directions. Representation (cartoon, sticks, or surface) and color scheme (sequence-rainbow or by-chain) vary across proteins so the training set covers all the common visualization conventions.

Q: What does the local f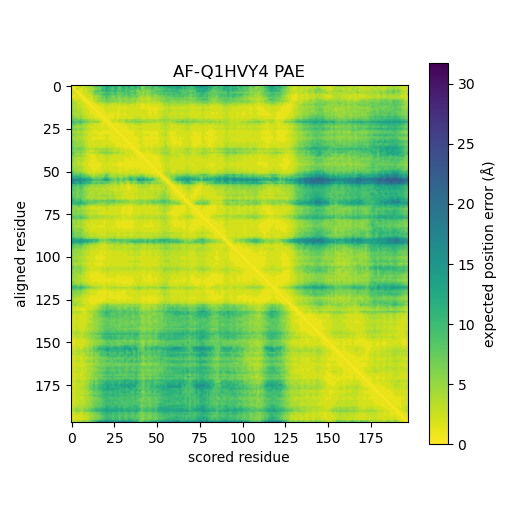old look like, residue by residue?
A: Foldseek's 3Di representation compresses backbone geometry into a per-residue letter drawn from a learned twenty-state alphabet. It captures the tertiary interaction pattern around each residue — which residues are packed against it in space, regardless of where they are in sequence.

Q: What do the diagnostic plots show?
A: The contact map is a binary N×N matrix image: pixel (i, j) is dark where Cα_i and Cα_j are within 8 Å and |i−j|>4. Because the |i−j|>4 filter removes local helical contacts, off-diagonal stripes parallel to the main diagonal indicate parallel β-sheets; stripes perpendicular to it indicate antiparallel β-sheets. The Ramachandran plot scatters every residue's (φ, ψ) pair against the sterically allowed regions. The PAE heatmap renders the predicted-aligned-error matrix.